Protein AF-A0A379JH16-F1 (afdb_monomer)

Radius of gyration: 20.15 Å; Cα contacts (8 Å, |Δi|>4): 333; chains: 1; bounding box: 47×60×48 Å

InterPro domains:
  IPR008930 Terpenoid cyclases/protein prenyltransferase alpha-alpha toroid [SSF48239] (58-221)

Secondary structure (DSSP, 8-state):
------HHHHHHHHHHHHHHT-SSHHHHHHIIIIIS---TTSHHHHHHHHHHHHSHHHHHHTTT--TTS--SS-TTTSTTTSHHHHHHHHHHHTPPTT-GGGHHHHHHHHHHHTSHHHHHHHEEEETTEEEE-HHHHHHHHHHHHHHT---THHHHHHHHHHHT--TTS-B---TT--SSS-BHHHHHHHHHHHHHHHHHH--HHHHHHHHHHHHHHHHTTTTB-TTT--BS-GGGGS--S--

Sequence (243 aa):
MVGMTGDGGLAADGIVARLLDSPEPSIRWRVLTRLLGTPADDPAVRSVRADIAASVRVRTLLSERRDDGTLPFHPYGATWYGAHWVLVALAELGYPGGDESLIPLREQALGWVLSEEYRTRHIGQVRGLPTLHASIDGNLLWALLSLGLADERAEELVTRLLATQWPDGGWNCDRHASGRVSSFVESLIPLRALALHAQRTGREDSRDAVVRAGEPFLSRQLFRRIGDGTVMAKSFVQLHFPC

Solvent-accessible surface area (backbone atoms only — not comparable to full-atom values): 13196 Å² total; per-residue (Å²): 134,88,83,90,80,73,68,69,58,61,56,49,51,54,50,51,52,53,42,61,65,38,91,51,35,42,53,24,43,43,42,42,44,71,72,67,60,47,55,82,85,36,70,68,49,47,51,33,23,52,48,30,58,69,28,70,67,48,47,60,66,55,60,65,46,44,98,80,41,32,50,92,47,53,28,62,86,34,76,72,64,2,32,38,40,33,44,36,49,40,37,73,45,50,36,62,56,62,56,68,78,48,46,40,26,49,51,52,26,49,58,43,71,72,26,70,68,38,47,70,74,44,47,52,60,27,93,91,38,57,20,34,51,38,41,58,50,15,40,47,46,34,18,28,61,58,28,54,66,59,55,78,67,46,55,53,46,52,52,52,51,64,74,38,47,43,97,64,25,21,22,33,57,59,70,80,52,88,73,78,74,54,38,71,70,38,22,51,37,31,32,56,20,30,45,55,46,20,73,74,71,65,44,61,70,36,45,51,47,31,57,37,30,43,45,58,40,58,73,17,73,74,42,28,36,75,90,77,62,45,72,68,50,78,68,70,82,47,95,70,79,86,124

Nearest PDB structures (foldseek):
  7xra-assembly1_A  TM=5.293E-01  e=3.781E-02  Streptomyces showdoensis
  7xr7-assembly1_A  TM=5.072E-01  e=4.402E-02  Streptomyces showdoensis
  7xq4-assembly1_A  TM=5.091E-01  e=5.969E-02  Streptomyces showdoensis
  6r2m-assembly2_B  TM=5.669E-01  e=2.736E-01  Listeria monocytogenes
  6sbf-assembly1_A  TM=3.989E-01  e=7.549E-01  Scytonema sp. PCC 10023

Structure (mmCIF, N/CA/C/O backbone):
data_AF-A0A379JH16-F1
#
_entry.id   AF-A0A379JH16-F1
#
loop_
_atom_site.group_PDB
_atom_site.id
_atom_site.type_symbol
_atom_site.label_atom_id
_atom_site.label_alt_id
_atom_site.label_comp_id
_atom_site.label_asym_id
_atom_site.label_entity_id
_atom_site.label_seq_id
_atom_site.pdbx_PDB_ins_code
_atom_site.Cartn_x
_atom_site.Cartn_y
_atom_site.Cartn_z
_atom_site.occupancy
_atom_site.B_iso_or_equiv
_atom_site.auth_seq_id
_atom_site.auth_comp_id
_atom_site.auth_asym_id
_atom_site.auth_atom_id
_atom_site.pdbx_PDB_model_num
ATOM 1 N N . MET A 1 1 ? -30.516 -42.724 -12.953 1.00 44.03 1 MET A N 1
ATOM 2 C CA . MET A 1 1 ? -29.862 -42.362 -14.228 1.00 44.03 1 MET A CA 1
ATOM 3 C C . MET A 1 1 ? -30.634 -41.184 -14.795 1.00 44.03 1 MET A C 1
ATOM 5 O O . MET A 1 1 ? -31.852 -41.221 -14.698 1.00 44.03 1 MET A O 1
ATOM 9 N N . VAL A 1 2 ? -29.920 -40.187 -15.335 1.00 36.94 2 VAL A N 1
ATOM 10 C CA . VAL A 1 2 ? -30.374 -38.821 -15.687 1.00 36.94 2 VAL A CA 1
ATOM 11 C C . VAL A 1 2 ? -30.571 -37.954 -14.432 1.00 36.94 2 VAL A C 1
ATOM 13 O O . VAL A 1 2 ? -31.406 -38.262 -13.599 1.00 36.94 2 VAL A O 1
ATOM 16 N N . GLY A 1 3 ? -29.810 -36.901 -14.150 1.00 33.94 3 GLY A N 1
ATOM 17 C CA . GLY A 1 3 ? -28.824 -36.161 -14.931 1.00 33.94 3 GLY A CA 1
ATOM 18 C C . GLY A 1 3 ? -28.859 -34.718 -14.425 1.00 33.94 3 GLY A C 1
ATOM 19 O O . GLY A 1 3 ? -29.640 -33.925 -14.928 1.00 33.94 3 GLY A O 1
ATOM 20 N N . MET A 1 4 ? -28.071 -34.398 -13.394 1.00 39.88 4 MET A N 1
ATOM 21 C CA . MET A 1 4 ? -27.822 -33.012 -12.983 1.00 39.88 4 MET A CA 1
ATOM 22 C C . MET A 1 4 ? -26.373 -32.655 -13.314 1.00 39.88 4 MET A C 1
ATOM 24 O O . MET A 1 4 ? -25.480 -32.751 -12.478 1.00 39.88 4 MET A O 1
ATOM 28 N N . THR A 1 5 ? -26.149 -32.281 -14.566 1.00 45.62 5 THR A N 1
ATOM 29 C CA . THR A 1 5 ? -24.981 -31.526 -15.037 1.00 45.62 5 THR A CA 1
ATOM 30 C C . THR A 1 5 ? -25.512 -30.114 -15.288 1.00 45.62 5 THR A C 1
ATOM 32 O O . THR A 1 5 ? -26.471 -29.958 -16.030 1.00 45.62 5 THR A O 1
ATOM 35 N N . GLY A 1 6 ? -25.090 -29.069 -14.584 1.00 51.69 6 GLY A N 1
ATOM 36 C CA . GLY A 1 6 ? -23.722 -28.563 -14.609 1.00 51.69 6 GLY A CA 1
ATOM 37 C C . GLY A 1 6 ? -23.626 -27.330 -15.518 1.00 51.69 6 GLY A C 1
ATOM 38 O O . GLY A 1 6 ? -22.703 -27.245 -16.311 1.00 51.69 6 GLY A O 1
ATOM 39 N N . ASP A 1 7 ? -24.587 -26.401 -15.439 1.00 47.28 7 ASP A N 1
ATOM 40 C CA . ASP A 1 7 ? -24.655 -25.218 -16.323 1.00 47.28 7 ASP A CA 1
ATOM 41 C C . ASP A 1 7 ? -23.879 -24.006 -15.757 1.00 47.28 7 ASP A C 1
ATOM 43 O O . ASP A 1 7 ? -23.472 -23.095 -16.473 1.00 47.28 7 ASP A O 1
ATOM 47 N N . GLY A 1 8 ? -23.593 -24.017 -14.447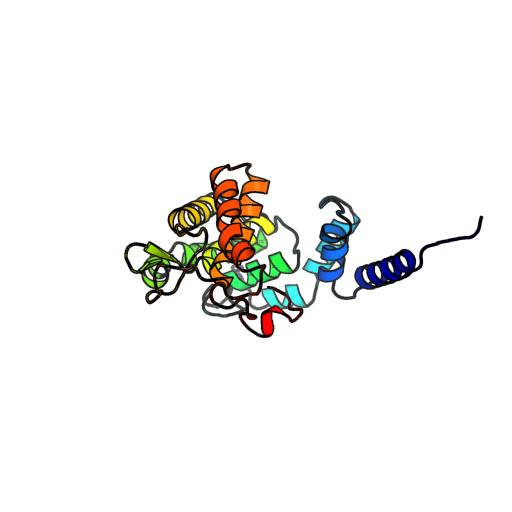 1.00 47.84 8 GLY A N 1
ATOM 48 C CA . GLY A 1 8 ? -22.819 -22.964 -13.776 1.00 47.84 8 GLY A CA 1
ATOM 49 C C . GLY A 1 8 ? -21.311 -23.000 -14.058 1.00 47.84 8 GLY A C 1
ATOM 50 O O . GLY A 1 8 ? -20.658 -21.965 -13.958 1.00 47.84 8 GLY A O 1
ATOM 51 N N . GLY A 1 9 ? -20.759 -24.162 -14.433 1.00 50.72 9 GLY A N 1
ATOM 52 C CA . GLY A 1 9 ? -19.333 -24.319 -14.756 1.00 50.72 9 GLY A CA 1
ATOM 53 C C . GLY A 1 9 ? -18.967 -23.704 -16.107 1.00 50.72 9 GLY A C 1
ATOM 54 O O . GLY A 1 9 ? -18.040 -22.911 -16.193 1.00 50.72 9 GLY A O 1
ATOM 55 N N . LEU A 1 10 ? -19.778 -23.958 -17.138 1.00 50.56 10 LEU A N 1
ATOM 56 C CA . LEU A 1 10 ? -19.546 -23.455 -18.498 1.00 50.56 10 LEU A CA 1
ATOM 57 C C . LEU A 1 10 ? -19.649 -21.921 -18.592 1.00 50.56 10 LEU A C 1
ATOM 59 O O . LEU A 1 10 ? -18.878 -21.281 -19.307 1.00 50.56 10 LEU A O 1
ATOM 63 N N . ALA A 1 11 ? -20.576 -21.308 -17.845 1.00 59.69 11 ALA A N 1
ATOM 64 C CA . ALA A 1 11 ? -20.709 -19.852 -17.783 1.00 5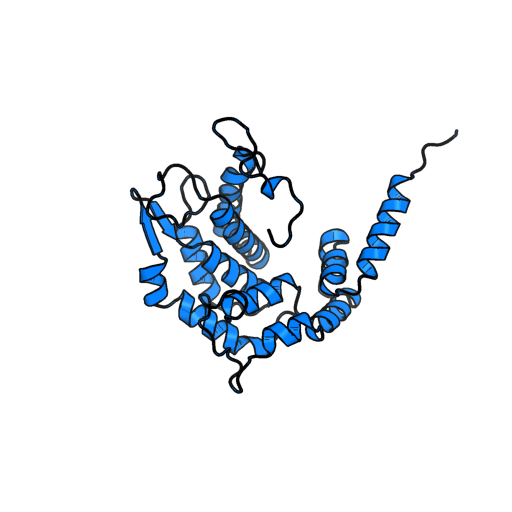9.69 11 ALA A CA 1
ATOM 65 C C . ALA A 1 11 ? -19.556 -19.184 -17.008 1.00 59.69 11 ALA A C 1
ATOM 67 O O . ALA A 1 11 ? -19.096 -18.106 -17.400 1.00 59.69 11 ALA A O 1
ATOM 68 N N . ALA A 1 12 ? -19.072 -19.823 -15.935 1.00 62.50 12 ALA A N 1
ATOM 69 C CA . ALA A 1 12 ? -17.897 -19.374 -15.192 1.00 62.50 12 ALA A CA 1
ATOM 70 C C . ALA A 1 12 ? -16.631 -19.462 -16.059 1.00 62.50 12 ALA A C 1
ATOM 72 O O . ALA A 1 12 ? -15.897 -18.477 -16.147 1.00 62.50 12 ALA A O 1
ATOM 73 N N . ASP A 1 13 ? -16.446 -20.561 -16.793 1.00 70.69 13 ASP A N 1
ATOM 74 C CA . ASP A 1 13 ? -15.332 -20.740 -17.730 1.00 70.69 13 ASP A CA 1
ATOM 75 C C . ASP A 1 13 ? -15.357 -19.681 -18.846 1.00 70.69 13 ASP A C 1
ATOM 77 O O . ASP A 1 13 ? -14.329 -19.086 -19.175 1.00 70.69 13 ASP A O 1
ATOM 81 N N . GLY A 1 14 ? -16.545 -19.340 -19.362 1.00 89.88 14 GLY A N 1
ATOM 82 C CA . GLY A 1 14 ? -16.716 -18.272 -20.352 1.00 89.88 14 GLY A CA 1
ATOM 83 C C . GLY A 1 14 ? -16.444 -16.857 -19.817 1.00 89.88 14 GLY A C 1
ATOM 84 O O . GLY A 1 14 ? -15.986 -15.986 -20.559 1.00 89.88 14 GLY A O 1
ATOM 85 N N . ILE A 1 15 ? -16.709 -16.578 -18.535 1.00 93.38 15 ILE A N 1
ATOM 86 C CA . ILE A 1 15 ? -16.321 -15.302 -17.905 1.00 93.38 15 ILE A CA 1
ATOM 87 C C . ILE A 1 15 ? -14.806 -15.253 -17.706 1.00 93.38 15 ILE A C 1
ATOM 89 O O . ILE A 1 15 ? -14.188 -14.251 -18.063 1.00 93.38 15 ILE A O 1
ATOM 93 N N . VAL A 1 16 ? -14.207 -16.322 -17.179 1.00 94.50 16 VAL A N 1
ATOM 94 C CA . VAL A 1 16 ? -12.758 -16.398 -16.947 1.00 94.50 16 VAL A CA 1
ATOM 95 C C . VAL A 1 16 ? -11.993 -16.231 -18.256 1.00 94.50 16 VAL A C 1
ATOM 97 O O . VAL A 1 16 ? -11.086 -15.403 -18.312 1.00 94.50 16 VAL A O 1
ATOM 100 N N . ALA A 1 17 ? -12.403 -16.921 -19.324 1.00 94.56 17 ALA A N 1
ATOM 101 C CA . ALA A 1 17 ? -11.797 -16.778 -20.646 1.00 94.56 17 ALA A CA 1
ATOM 102 C C . ALA A 1 17 ? -11.859 -15.329 -21.159 1.00 94.56 17 ALA A C 1
ATOM 104 O O . ALA A 1 17 ? -10.846 -14.788 -21.592 1.00 94.56 17 ALA A O 1
ATOM 105 N N . ARG A 1 18 ? -13.012 -14.654 -21.028 1.00 96.31 18 ARG A N 1
ATOM 106 C CA . ARG A 1 18 ? -13.151 -13.234 -21.408 1.00 96.31 18 ARG A CA 1
ATOM 107 C C . ARG A 1 18 ? -12.256 -12.304 -20.590 1.00 96.31 18 ARG A C 1
ATOM 109 O O . ARG A 1 18 ? -11.747 -11.327 -21.127 1.00 96.31 18 ARG A O 1
ATOM 116 N N . LEU A 1 19 ? -12.073 -12.574 -19.298 1.00 96.25 19 LEU A N 1
ATOM 117 C CA . LEU A 1 19 ? -11.192 -11.768 -18.450 1.00 96.25 19 LEU A CA 1
ATOM 118 C C . LEU A 1 19 ? -9.707 -12.028 -18.752 1.00 96.25 19 LEU A C 1
ATOM 120 O O . LEU A 1 19 ? -8.906 -11.097 -18.679 1.00 96.25 19 LEU A O 1
ATOM 124 N N . LEU A 1 20 ? -9.339 -13.260 -19.120 1.00 96.75 20 LEU A N 1
ATOM 125 C CA . LEU A 1 20 ? -7.997 -13.609 -19.600 1.00 96.75 20 LEU A CA 1
ATOM 126 C C . LEU A 1 20 ? -7.683 -13.008 -20.978 1.00 96.75 20 LEU A C 1
ATOM 128 O O . LEU A 1 20 ? -6.518 -12.738 -21.251 1.00 96.75 20 LEU A O 1
ATOM 132 N N . ASP A 1 21 ? -8.698 -12.748 -21.801 1.00 96.19 21 ASP A N 1
ATOM 133 C CA . ASP A 1 21 ? -8.587 -12.058 -23.097 1.00 96.19 21 ASP A CA 1
ATOM 134 C C . ASP A 1 21 ? -8.763 -10.527 -22.986 1.00 96.19 21 ASP A C 1
ATOM 136 O O . ASP A 1 21 ? -8.825 -9.802 -23.976 1.00 96.19 21 ASP A O 1
ATOM 140 N N . SER A 1 22 ? -8.852 -9.992 -21.762 1.00 96.94 22 SER A N 1
ATOM 141 C CA . SER A 1 22 ? -9.043 -8.557 -21.543 1.00 96.94 22 SER A CA 1
ATOM 142 C C . SER A 1 22 ? -7.908 -7.726 -22.169 1.00 96.94 22 SER A C 1
ATOM 144 O O . SER A 1 22 ? -6.732 -8.001 -21.904 1.00 96.94 22 SER A O 1
ATOM 146 N N . PRO A 1 23 ? -8.221 -6.620 -22.878 1.00 96.25 23 PRO A N 1
ATOM 147 C CA . PRO A 1 23 ? -7.198 -5.715 -23.403 1.00 96.25 23 PRO A CA 1
ATOM 148 C C . PRO A 1 23 ? -6.417 -5.002 -22.288 1.00 96.25 23 PRO A C 1
ATOM 150 O O . PRO A 1 23 ? -5.305 -4.532 -22.513 1.00 96.25 23 PRO A O 1
ATOM 153 N N . GLU A 1 24 ? -6.974 -4.926 -21.075 1.00 96.50 24 GLU A N 1
ATOM 154 C CA . GLU A 1 24 ? -6.288 -4.408 -19.890 1.00 96.50 24 GLU A CA 1
ATOM 155 C C . GLU A 1 24 ? -5.413 -5.511 -19.258 1.00 96.50 24 GLU A C 1
ATOM 157 O O . GLU A 1 24 ? -5.964 -6.452 -18.666 1.00 96.50 24 GLU A O 1
ATOM 162 N N . PRO A 1 25 ? -4.069 -5.429 -19.348 1.00 97.88 25 PRO A N 1
ATOM 163 C CA . PRO A 1 25 ? -3.175 -6.451 -18.807 1.00 97.88 25 PRO A CA 1
ATOM 164 C C . PRO A 1 25 ? -3.278 -6.602 -17.282 1.00 97.88 25 PRO A C 1
ATOM 166 O O . PRO A 1 25 ? -3.136 -7.715 -16.775 1.00 97.88 25 PRO A O 1
ATOM 169 N N . SER A 1 26 ? -3.620 -5.548 -16.533 1.00 97.19 26 SER A N 1
ATOM 170 C CA . SER A 1 26 ? -3.819 -5.656 -15.080 1.00 97.19 26 SER A CA 1
ATOM 171 C C . SER A 1 26 ? -5.009 -6.543 -14.698 1.00 97.19 26 SER A C 1
ATOM 173 O O . SER A 1 26 ? -4.971 -7.205 -13.658 1.00 97.19 26 SER A O 1
ATOM 175 N N . ILE A 1 27 ? -6.049 -6.617 -15.541 1.00 96.81 27 ILE A N 1
ATOM 176 C CA . ILE A 1 27 ? -7.166 -7.556 -15.348 1.00 96.81 27 ILE A CA 1
ATOM 177 C C . ILE A 1 27 ? -6.669 -8.986 -15.558 1.00 96.81 27 ILE A C 1
ATOM 179 O O . ILE A 1 27 ? -6.855 -9.823 -14.674 1.00 96.81 27 ILE A O 1
ATOM 183 N N . ARG A 1 28 ? -5.967 -9.249 -16.668 1.00 97.81 28 ARG A N 1
ATOM 184 C CA . ARG A 1 28 ? -5.393 -10.571 -16.974 1.00 97.81 28 ARG A CA 1
ATOM 185 C C . ARG A 1 28 ? -4.480 -11.058 -15.844 1.00 97.81 28 ARG A C 1
ATOM 187 O O . ARG A 1 28 ? -4.608 -12.190 -15.383 1.00 97.81 28 ARG A O 1
ATOM 194 N N . TRP A 1 29 ? -3.623 -10.179 -15.323 1.00 97.81 29 TRP A N 1
ATOM 195 C CA . TRP A 1 29 ? -2.720 -10.486 -14.210 1.00 97.81 29 TRP A CA 1
ATOM 196 C C . TRP A 1 29 ? -3.472 -10.865 -12.928 1.00 97.81 29 TRP A C 1
ATOM 198 O O . TRP A 1 29 ? -3.120 -11.850 -12.272 1.00 97.81 29 TRP A O 1
ATOM 208 N N . ARG A 1 30 ? -4.528 -10.123 -12.569 1.00 96.19 30 ARG A N 1
ATOM 209 C CA . ARG A 1 30 ? -5.361 -10.441 -11.396 1.00 96.19 30 ARG A CA 1
ATOM 210 C C . ARG A 1 30 ? -6.105 -11.755 -11.569 1.00 96.19 30 ARG A C 1
ATOM 212 O O . ARG A 1 3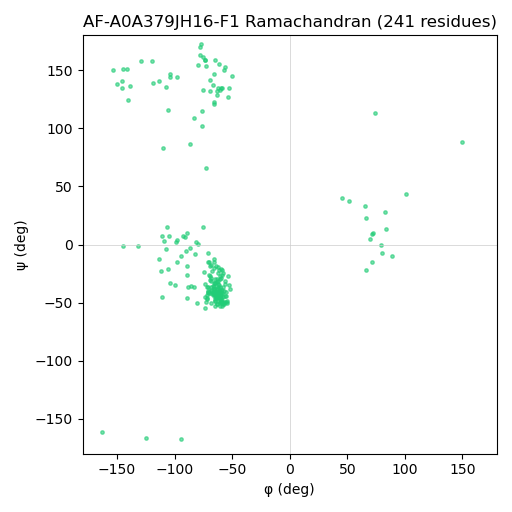0 ? -6.206 -12.508 -10.608 1.00 96.19 30 ARG A O 1
ATOM 219 N N . VAL A 1 31 ? -6.588 -12.057 -12.769 1.00 97.00 31 VAL A N 1
ATOM 220 C CA . VAL A 1 31 ? -7.250 -13.338 -13.046 1.00 97.00 31 VAL A CA 1
ATOM 221 C C . VAL A 1 31 ? -6.265 -14.486 -12.845 1.00 97.00 31 VAL A C 1
ATOM 223 O O . VAL A 1 31 ? -6.537 -15.383 -12.052 1.00 97.00 31 VAL A O 1
ATOM 226 N N . LEU A 1 32 ? -5.084 -14.417 -13.464 1.00 97.69 32 LEU A N 1
ATOM 227 C CA . LEU A 1 32 ? -4.054 -15.447 -13.314 1.00 97.69 32 LEU A CA 1
ATOM 228 C C . LEU A 1 32 ? -3.655 -15.652 -11.848 1.00 97.69 32 LEU A C 1
ATOM 230 O O . LEU A 1 32 ? -3.648 -16.780 -11.363 1.00 97.69 32 LEU A O 1
ATOM 234 N N . THR A 1 33 ? -3.353 -14.574 -11.125 1.00 95.69 33 THR A N 1
ATOM 235 C CA . THR A 1 33 ? -2.745 -14.673 -9.786 1.00 95.69 33 THR A CA 1
ATOM 236 C C . THR A 1 33 ? -3.748 -14.780 -8.642 1.00 95.69 33 THR A C 1
ATOM 238 O O . THR A 1 33 ? -3.481 -15.467 -7.661 1.00 95.69 33 THR A O 1
ATOM 241 N N . ARG A 1 34 ? -4.894 -14.093 -8.721 1.00 93.56 34 ARG A N 1
ATOM 242 C CA . ARG A 1 34 ? -5.875 -14.012 -7.624 1.00 93.56 34 ARG A CA 1
ATOM 243 C C . ARG A 1 34 ? -7.050 -14.956 -7.805 1.00 93.56 34 ARG A C 1
ATOM 245 O O . ARG A 1 34 ? -7.545 -15.456 -6.803 1.00 93.56 34 ARG A O 1
ATOM 252 N N . LEU A 1 35 ? -7.495 -15.181 -9.042 1.00 94.56 35 LEU A N 1
ATOM 253 C CA . LEU A 1 35 ? -8.605 -16.095 -9.311 1.00 94.56 35 LEU A CA 1
ATOM 254 C C . LEU A 1 35 ? -8.114 -17.527 -9.540 1.00 94.56 35 LEU A C 1
ATOM 256 O O . LEU A 1 35 ? -8.666 -18.453 -8.959 1.00 94.56 35 LEU A O 1
ATOM 260 N N . LEU A 1 36 ? -7.070 -17.701 -10.354 1.00 95.69 36 LEU A N 1
ATOM 261 C CA . LEU A 1 36 ? -6.546 -19.024 -10.717 1.00 95.69 36 LEU A CA 1
ATOM 262 C C . LEU A 1 36 ? -5.377 -19.488 -9.836 1.00 95.69 36 LEU A C 1
ATOM 264 O O . LEU A 1 36 ? -4.974 -20.642 -9.923 1.00 95.69 36 LEU A O 1
ATOM 268 N N . GLY A 1 37 ? -4.826 -18.611 -8.989 1.00 95.94 37 GLY A N 1
ATOM 269 C CA . GLY A 1 37 ? -3.725 -18.959 -8.083 1.00 95.94 37 GLY A CA 1
ATOM 270 C C . GLY A 1 37 ? -2.408 -19.293 -8.792 1.00 95.94 37 GLY A C 1
ATOM 271 O O . GLY A 1 37 ? -1.565 -19.983 -8.224 1.00 95.94 37 GLY A O 1
ATOM 272 N N . THR A 1 38 ? -2.227 -18.818 -10.026 1.00 97.31 38 THR A N 1
ATOM 273 C CA . THR A 1 38 ? -1.022 -19.070 -10.824 1.00 97.31 38 THR A CA 1
ATOM 274 C C . THR A 1 38 ? 0.201 -18.447 -10.132 1.00 97.31 38 THR A C 1
ATOM 276 O O . THR A 1 38 ? 0.148 -17.256 -9.791 1.00 97.31 38 THR A O 1
ATOM 279 N N . PRO A 1 39 ? 1.297 -19.203 -9.919 1.00 95.88 39 PRO A N 1
ATOM 280 C CA . PRO A 1 39 ? 2.508 -18.703 -9.272 1.00 95.88 39 PRO A CA 1
ATOM 281 C C . PRO A 1 39 ? 3.118 -17.478 -9.965 1.00 95.88 39 PRO A C 1
ATOM 283 O O . PRO A 1 39 ? 3.017 -17.296 -11.176 1.00 95.88 39 PRO A O 1
ATOM 286 N N . ALA A 1 40 ? 3.783 -16.616 -9.191 1.00 91.12 40 ALA A N 1
ATOM 287 C CA . ALA A 1 40 ? 4.348 -15.364 -9.703 1.00 91.12 40 ALA A CA 1
ATOM 288 C C . ALA A 1 40 ? 5.515 -15.563 -10.693 1.00 91.12 40 ALA A C 1
ATOM 290 O O . ALA A 1 40 ? 5.806 -14.664 -11.484 1.00 91.12 40 ALA A O 1
ATOM 291 N N . ASP A 1 41 ? 6.183 -16.713 -10.622 1.00 93.62 41 ASP A N 1
ATOM 292 C CA . ASP A 1 41 ? 7.261 -17.169 -11.498 1.00 93.62 41 ASP A CA 1
ATOM 293 C C . ASP A 1 41 ? 6.755 -18.017 -12.676 1.00 93.62 41 ASP A C 1
ATOM 295 O O . ASP A 1 41 ? 7.555 -18.533 -13.458 1.00 93.62 41 ASP A O 1
ATOM 299 N N . ASP A 1 42 ? 5.444 -18.133 -12.868 1.00 97.81 42 ASP A N 1
ATOM 300 C CA . ASP A 1 42 ? 4.900 -18.746 -14.071 1.00 97.81 42 ASP A CA 1
ATOM 301 C C . ASP A 1 42 ? 5.203 -17.870 -15.312 1.00 97.81 42 ASP A C 1
ATOM 303 O O . ASP A 1 42 ? 5.065 -16.637 -15.254 1.00 97.81 42 ASP A O 1
ATOM 307 N N . PRO A 1 43 ? 5.618 -18.458 -16.455 1.00 97.75 43 PRO A N 1
ATOM 308 C CA . PRO A 1 43 ? 5.852 -17.717 -17.693 1.00 97.75 43 PRO A CA 1
ATOM 309 C C . PRO A 1 43 ? 4.681 -16.825 -18.133 1.00 97.75 43 PRO A C 1
ATOM 311 O O . PRO A 1 43 ? 4.927 -15.708 -18.593 1.00 97.75 43 PRO A O 1
ATOM 314 N N . ALA A 1 44 ? 3.430 -17.263 -17.961 1.00 97.00 44 ALA A N 1
ATOM 315 C CA . ALA A 1 44 ? 2.248 -16.486 -18.330 1.00 97.00 44 ALA A CA 1
ATOM 316 C C . ALA A 1 44 ? 2.099 -15.239 -17.448 1.00 97.00 44 ALA A C 1
ATOM 318 O O . ALA A 1 44 ? 1.837 -14.144 -17.950 1.00 97.00 44 ALA A O 1
ATOM 319 N N . VAL A 1 45 ? 2.344 -15.371 -16.139 1.00 97.69 45 VAL A N 1
ATOM 320 C CA . VAL A 1 45 ? 2.307 -14.236 -15.203 1.00 97.69 45 VAL A CA 1
ATOM 321 C C . VAL A 1 45 ? 3.424 -13.239 -15.512 1.00 97.69 45 VAL A C 1
ATOM 323 O O . VAL A 1 45 ? 3.173 -12.031 -15.527 1.00 97.69 45 VAL A O 1
ATOM 326 N N . ARG A 1 46 ? 4.640 -13.714 -15.818 1.00 96.75 46 ARG A N 1
ATOM 327 C CA . ARG A 1 46 ? 5.745 -12.841 -16.252 1.00 96.75 46 ARG A CA 1
ATOM 328 C C . ARG A 1 46 ? 5.430 -12.106 -17.553 1.00 96.75 46 ARG A C 1
ATOM 330 O O . ARG A 1 46 ? 5.685 -10.907 -17.635 1.00 96.75 46 ARG A O 1
ATOM 337 N N . SER A 1 47 ? 4.849 -12.797 -18.534 1.00 97.69 47 SER A N 1
ATOM 338 C CA . SER A 1 47 ? 4.467 -12.198 -19.816 1.00 97.69 47 SER A CA 1
ATOM 339 C C . SER A 1 47 ? 3.455 -11.070 -19.625 1.00 97.69 47 SER A C 1
ATOM 341 O O . SER A 1 47 ? 3.676 -9.962 -20.101 1.00 97.69 47 SER A O 1
ATOM 343 N N . VAL A 1 48 ? 2.377 -11.303 -18.867 1.00 98.00 48 VAL A N 1
ATOM 344 C CA . VAL A 1 48 ? 1.368 -10.259 -18.624 1.00 98.00 48 VAL A CA 1
ATOM 345 C C . VAL A 1 48 ? 1.950 -9.087 -17.827 1.00 98.00 48 VAL A C 1
ATOM 347 O O . VAL A 1 48 ? 1.577 -7.941 -18.053 1.00 98.00 48 VAL A O 1
ATOM 350 N N . ARG A 1 49 ? 2.904 -9.327 -16.923 1.00 97.31 49 ARG A N 1
ATOM 351 C CA . ARG A 1 49 ? 3.612 -8.247 -16.219 1.00 97.31 49 ARG A CA 1
ATOM 352 C C . ARG A 1 49 ? 4.475 -7.384 -17.140 1.00 97.31 49 ARG A C 1
ATOM 354 O O . ARG A 1 49 ? 4.528 -6.172 -16.934 1.00 97.31 49 ARG A O 1
ATOM 361 N N . ALA A 1 50 ? 5.100 -7.971 -18.157 1.00 97.50 50 ALA A N 1
ATOM 362 C CA . ALA A 1 50 ? 5.786 -7.202 -19.193 1.00 97.50 50 ALA A CA 1
ATOM 363 C C . ALA A 1 50 ? 4.794 -6.328 -19.987 1.00 97.50 50 ALA A C 1
ATOM 365 O O . ALA A 1 50 ? 5.063 -5.146 -20.203 1.00 97.50 50 ALA A O 1
ATOM 366 N N . ASP A 1 51 ? 3.608 -6.858 -20.315 1.00 98.25 51 ASP A N 1
ATOM 367 C CA . ASP A 1 51 ? 2.535 -6.072 -20.943 1.00 98.25 51 ASP A CA 1
ATOM 368 C C . ASP A 1 51 ? 2.074 -4.907 -20.047 1.00 98.25 51 ASP A C 1
ATOM 370 O O . ASP A 1 51 ? 1.843 -3.802 -20.542 1.00 98.25 51 ASP A O 1
ATOM 374 N N . ILE A 1 52 ? 1.953 -5.123 -18.726 1.00 98.50 52 ILE A N 1
ATOM 375 C CA . ILE A 1 52 ? 1.624 -4.059 -17.757 1.00 98.50 52 ILE A CA 1
ATOM 376 C C . ILE A 1 52 ? 2.668 -2.947 -17.837 1.00 98.50 52 ILE A C 1
ATOM 378 O O . ILE A 1 52 ? 2.295 -1.781 -17.977 1.00 98.50 52 ILE A O 1
ATOM 382 N N . ALA A 1 53 ? 3.957 -3.290 -17.792 1.00 98.00 53 ALA A N 1
ATOM 383 C CA . ALA A 1 53 ? 5.039 -2.309 -17.841 1.00 98.00 53 ALA A CA 1
ATOM 384 C C . ALA A 1 53 ? 5.026 -1.475 -19.137 1.00 98.00 53 ALA A C 1
ATOM 386 O O . ALA A 1 53 ? 5.266 -0.270 -19.101 1.00 98.00 53 ALA A O 1
ATOM 387 N N . ALA A 1 54 ? 4.672 -2.089 -20.270 1.00 97.62 54 ALA A N 1
ATOM 388 C CA . ALA A 1 54 ? 4.550 -1.414 -21.564 1.00 97.62 54 ALA A CA 1
ATOM 389 C C . ALA A 1 54 ? 3.205 -0.680 -21.774 1.00 97.62 54 ALA A C 1
ATOM 391 O O . ALA A 1 54 ? 3.025 0.044 -22.765 1.00 97.62 54 ALA A O 1
ATOM 392 N N . SER A 1 55 ? 2.239 -0.854 -20.867 1.00 98.12 55 SER A N 1
ATOM 393 C CA . SER A 1 55 ? 0.886 -0.319 -21.019 1.00 98.12 55 SER A CA 1
ATOM 394 C C . SER A 1 55 ? 0.863 1.211 -21.098 1.00 98.12 55 SER A C 1
ATOM 396 O O . SER A 1 55 ? 1.745 1.915 -20.599 1.00 98.12 55 SER A O 1
ATOM 398 N N . VAL A 1 56 ? -0.181 1.760 -21.727 1.00 97.56 56 VAL A N 1
ATOM 399 C CA . VAL A 1 56 ? -0.391 3.218 -21.768 1.00 97.56 56 VAL A CA 1
ATOM 400 C C . VAL A 1 56 ? -0.513 3.785 -20.351 1.00 97.56 56 VAL A C 1
ATOM 402 O O . VAL A 1 56 ? 0.103 4.802 -20.068 1.00 97.56 56 VAL A O 1
ATOM 405 N N . ARG A 1 57 ? -1.224 3.105 -19.437 1.00 96.19 57 ARG A N 1
ATOM 406 C CA . ARG A 1 57 ? -1.408 3.575 -18.052 1.00 96.19 57 ARG A CA 1
ATOM 407 C C . ARG A 1 57 ? -0.089 3.744 -17.310 1.00 96.19 57 ARG A C 1
ATOM 409 O O . ARG A 1 57 ? 0.123 4.788 -16.706 1.00 96.19 57 ARG A O 1
ATOM 416 N N . VAL A 1 58 ? 0.791 2.744 -17.368 1.00 97.62 58 VAL A N 1
ATOM 417 C CA . VAL A 1 58 ? 2.102 2.816 -16.707 1.00 97.62 58 VAL A CA 1
ATOM 418 C C . VAL A 1 58 ? 2.956 3.921 -17.318 1.00 97.62 58 VAL A C 1
ATOM 420 O O . VAL A 1 58 ? 3.530 4.723 -16.584 1.00 97.62 58 VAL A O 1
ATOM 423 N N . ARG A 1 59 ? 2.980 4.031 -18.652 1.00 97.25 59 ARG A N 1
ATOM 424 C CA . ARG A 1 59 ? 3.692 5.122 -19.331 1.00 97.25 59 ARG A CA 1
ATOM 425 C C . ARG A 1 59 ? 3.161 6.500 -18.936 1.00 97.25 59 ARG A C 1
ATOM 427 O O . ARG A 1 59 ? 3.959 7.405 -18.742 1.00 97.25 59 ARG A O 1
ATOM 434 N N . THR A 1 60 ? 1.848 6.652 -18.771 1.00 97.12 60 THR A N 1
ATOM 435 C CA . THR A 1 60 ? 1.229 7.898 -18.298 1.00 97.12 60 THR A CA 1
ATOM 436 C C . THR A 1 60 ? 1.577 8.201 -16.841 1.00 97.12 60 THR A C 1
ATOM 438 O O . THR A 1 60 ? 1.900 9.337 -16.528 1.00 97.12 60 THR A O 1
ATOM 441 N N . LEU A 1 61 ? 1.564 7.208 -15.946 1.00 97.31 61 LEU A N 1
ATOM 442 C CA . LEU A 1 61 ? 1.949 7.407 -14.540 1.00 97.31 61 LEU A CA 1
ATOM 443 C C . LEU A 1 61 ? 3.400 7.887 -14.385 1.00 97.31 61 LEU A C 1
ATOM 445 O O . LEU A 1 61 ? 3.726 8.580 -13.426 1.00 97.31 61 LEU A O 1
ATOM 449 N N . LEU A 1 62 ? 4.265 7.507 -15.325 1.00 97.69 62 LEU A N 1
ATOM 450 C CA . LEU A 1 62 ? 5.694 7.801 -15.311 1.00 97.69 62 LEU A CA 1
ATOM 451 C C . LEU A 1 62 ? 6.102 8.903 -16.308 1.00 97.69 62 LEU A C 1
ATOM 453 O O . LEU A 1 62 ? 7.302 9.125 -16.478 1.00 97.69 62 LEU A O 1
ATOM 457 N N . SER A 1 63 ? 5.149 9.575 -16.971 1.00 97.12 63 SER A N 1
ATOM 458 C CA . SER A 1 63 ? 5.439 10.510 -18.075 1.00 97.12 63 SER A CA 1
ATOM 459 C C . SER A 1 63 ? 6.133 11.789 -17.625 1.00 97.12 63 SER A C 1
ATOM 461 O O . SER A 1 63 ? 6.921 12.349 -18.375 1.00 97.12 63 SER A O 1
ATOM 463 N N . GLU A 1 64 ? 5.860 12.224 -16.397 1.00 97.44 64 GLU A N 1
ATOM 464 C CA . GLU A 1 64 ? 6.410 13.456 -15.825 1.00 97.44 64 GLU A CA 1
ATOM 465 C C . GLU A 1 64 ? 7.744 13.225 -15.101 1.00 97.44 64 GLU A C 1
ATOM 467 O O . GLU A 1 64 ? 8.208 14.106 -14.377 1.00 97.44 64 GLU A O 1
ATOM 472 N N . ARG A 1 65 ? 8.356 12.036 -15.232 1.00 97.44 65 ARG A N 1
ATOM 473 C CA . ARG A 1 65 ? 9.665 11.777 -14.621 1.00 97.44 65 ARG A CA 1
ATOM 474 C C . ARG A 1 65 ? 10.708 12.737 -15.183 1.00 97.44 65 ARG A C 1
ATOM 476 O O . ARG A 1 65 ? 10.827 12.910 -16.393 1.00 97.44 65 ARG A O 1
ATOM 483 N N . ARG A 1 66 ? 11.481 13.329 -14.280 1.00 97.75 66 ARG A N 1
ATOM 484 C CA . ARG A 1 66 ? 12.667 14.123 -14.600 1.00 97.75 66 ARG A CA 1
ATOM 485 C C . ARG A 1 66 ? 13.846 13.212 -14.943 1.00 97.75 66 ARG A C 1
ATOM 487 O O . ARG A 1 66 ? 13.795 12.004 -14.719 1.00 97.75 66 ARG A O 1
ATOM 494 N N . ASP A 1 67 ? 14.935 13.819 -15.403 1.00 97.31 67 ASP A N 1
ATOM 495 C CA . ASP A 1 67 ? 16.185 13.121 -15.729 1.00 97.31 67 ASP A CA 1
ATOM 496 C C . ASP A 1 67 ? 16.796 12.380 -14.524 1.00 97.31 67 ASP A C 1
ATOM 498 O O . ASP A 1 67 ? 17.444 11.352 -14.694 1.00 97.31 67 ASP A O 1
ATOM 502 N N . ASP A 1 68 ? 16.552 12.861 -13.298 1.00 97.19 68 ASP A N 1
ATOM 503 C CA . ASP A 1 68 ? 16.964 12.203 -12.047 1.00 97.19 68 ASP A CA 1
ATOM 504 C C . ASP A 1 68 ? 16.011 11.074 -11.599 1.00 97.19 68 ASP A C 1
ATOM 506 O O . ASP A 1 68 ? 16.187 10.474 -10.539 1.00 97.19 68 ASP A O 1
ATOM 510 N N . GLY A 1 69 ? 14.982 10.793 -12.400 1.00 97.38 69 GLY A N 1
ATOM 511 C CA . GLY A 1 69 ? 13.958 9.792 -12.147 1.00 97.38 69 GLY A CA 1
ATOM 512 C C . GLY A 1 69 ? 12.851 10.232 -11.192 1.00 97.38 69 GLY A C 1
ATOM 513 O O . GLY A 1 69 ? 11.881 9.494 -11.073 1.00 97.38 69 GLY A O 1
ATOM 514 N N . THR A 1 70 ? 12.935 11.398 -10.539 1.00 98.31 70 THR A N 1
ATOM 515 C CA . THR A 1 70 ? 11.896 11.908 -9.622 1.00 98.31 70 THR A CA 1
ATOM 516 C C . THR A 1 70 ? 10.698 12.501 -10.365 1.00 98.31 70 THR A C 1
ATOM 518 O O . THR A 1 70 ? 10.736 12.724 -11.576 1.00 98.31 70 THR A O 1
ATOM 521 N N . LEU A 1 71 ? 9.617 12.794 -9.636 1.00 98.19 71 LEU A N 1
ATOM 522 C CA . LEU A 1 71 ? 8.449 13.504 -10.164 1.00 98.19 71 LEU A CA 1
ATOM 523 C C . LEU A 1 71 ? 8.437 14.964 -9.685 1.00 98.19 71 LEU A C 1
ATOM 525 O O . LEU A 1 71 ? 8.772 15.232 -8.528 1.00 98.19 71 LEU A O 1
ATOM 529 N N . PRO A 1 72 ? 7.985 15.929 -10.508 1.00 97.75 72 PRO A N 1
ATOM 530 C CA . PRO A 1 72 ? 8.031 17.351 -10.183 1.00 97.75 72 PRO A CA 1
ATOM 531 C C . PRO A 1 72 ? 6.983 17.822 -9.171 1.00 97.75 72 PRO A C 1
ATOM 533 O O . PRO A 1 72 ? 6.761 19.023 -9.023 1.00 97.75 72 PRO A O 1
ATOM 536 N N . PHE A 1 73 ? 6.350 16.895 -8.462 1.00 97.75 73 PHE A N 1
ATOM 537 C CA . PHE A 1 73 ? 5.197 17.149 -7.617 1.00 97.75 73 PHE A CA 1
ATOM 538 C C . PHE A 1 73 ? 5.469 16.787 -6.158 1.00 97.75 73 PHE A C 1
ATOM 540 O O . PHE A 1 73 ? 6.325 15.958 -5.847 1.00 97.75 73 PHE A O 1
ATOM 547 N N . HIS A 1 74 ? 4.690 17.372 -5.246 1.00 97.81 74 HIS A N 1
ATOM 548 C CA . HIS A 1 74 ? 4.705 16.948 -3.850 1.00 97.81 74 HIS A CA 1
ATOM 549 C C . HIS A 1 74 ? 4.308 15.455 -3.756 1.00 97.81 74 HIS A C 1
ATOM 551 O O . HIS A 1 74 ? 3.293 15.082 -4.352 1.00 97.81 74 HIS A O 1
ATOM 557 N N . PRO A 1 75 ? 5.008 14.607 -2.969 1.00 97.31 75 PRO A N 1
ATOM 558 C CA . PRO A 1 75 ? 4.857 13.147 -3.038 1.00 97.31 75 PRO A CA 1
ATOM 559 C C . PRO A 1 75 ? 3.429 12.647 -2.812 1.00 97.31 75 PRO A C 1
ATOM 561 O O . PRO A 1 75 ? 2.989 11.747 -3.516 1.00 97.31 75 PRO A O 1
ATOM 564 N N . TYR A 1 76 ? 2.705 13.253 -1.866 1.00 96.81 76 TYR A N 1
ATOM 565 C CA . TYR A 1 76 ? 1.315 12.906 -1.539 1.00 96.81 76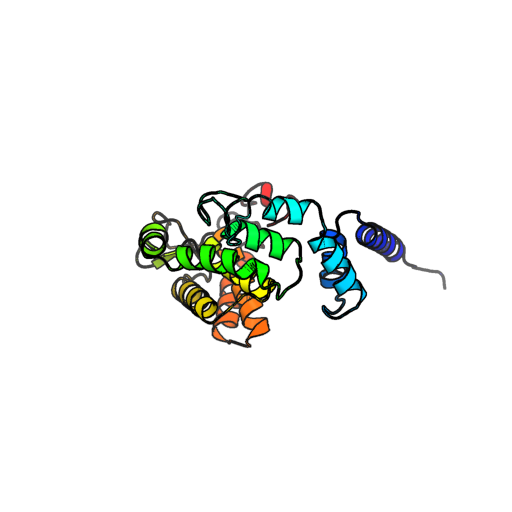 TYR A CA 1
ATOM 566 C C . TYR A 1 76 ? 0.276 13.973 -1.927 1.00 96.81 76 TYR A C 1
ATOM 568 O O . TYR A 1 76 ? -0.765 13.653 -2.491 1.00 96.81 76 TYR A O 1
ATOM 576 N N . GLY A 1 77 ? 0.539 15.253 -1.644 1.00 9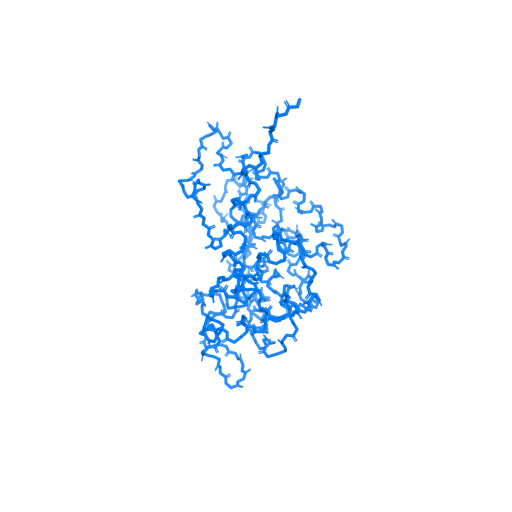5.25 77 GLY A N 1
ATOM 577 C CA . GLY A 1 77 ? -0.381 16.362 -1.926 1.00 95.25 77 GLY A CA 1
ATOM 578 C C . GLY A 1 77 ? -0.797 16.520 -3.395 1.00 95.25 77 GLY A C 1
ATOM 579 O O . GLY A 1 77 ? -1.878 17.037 -3.654 1.00 95.25 77 GLY A O 1
ATOM 580 N N . ALA A 1 78 ? 0.004 16.041 -4.352 1.00 94.62 78 ALA A N 1
ATOM 581 C CA . ALA A 1 78 ? -0.417 15.928 -5.745 1.00 94.62 78 ALA A CA 1
ATOM 582 C C . ALA A 1 78 ? -1.136 14.590 -5.964 1.00 94.62 78 ALA A C 1
ATOM 584 O O . ALA A 1 78 ? -0.517 13.586 -6.320 1.00 94.62 78 ALA A O 1
ATOM 585 N N . THR A 1 79 ? -2.445 14.563 -5.710 1.00 90.38 79 THR A N 1
ATOM 586 C CA . THR A 1 79 ? -3.261 13.345 -5.816 1.00 90.38 79 THR A CA 1
ATOM 587 C C . THR A 1 79 ? -3.104 12.701 -7.193 1.00 90.38 79 THR A C 1
ATOM 589 O O . THR A 1 79 ? -3.287 13.375 -8.199 1.00 90.38 79 THR A O 1
ATOM 592 N N . TRP A 1 80 ? -2.768 11.407 -7.226 1.00 88.19 80 TRP A N 1
ATOM 593 C CA . TRP A 1 80 ? -2.502 10.590 -8.426 1.00 88.19 80 TRP A CA 1
ATOM 594 C C . TRP A 1 80 ? -1.204 10.873 -9.200 1.00 88.19 80 TRP A C 1
ATOM 596 O O . TRP A 1 80 ? -0.791 10.014 -9.973 1.00 88.19 80 TRP A O 1
ATOM 606 N N . TYR A 1 81 ? -0.536 12.006 -8.968 1.00 93.19 81 TYR A N 1
ATOM 607 C CA . TYR A 1 81 ? 0.675 12.405 -9.707 1.00 93.19 81 TYR A CA 1
ATOM 608 C C . TYR A 1 81 ? 1.947 12.402 -8.858 1.00 93.19 81 TYR A C 1
ATOM 610 O O . TYR A 1 81 ? 3.047 12.328 -9.392 1.00 93.19 81 TYR A O 1
ATOM 618 N N . GLY A 1 82 ? 1.823 12.520 -7.538 1.00 97.88 82 GLY A N 1
ATOM 619 C CA . GLY A 1 82 ? 2.961 12.473 -6.630 1.00 97.88 82 GLY A CA 1
ATOM 620 C C . GLY A 1 82 ? 3.536 11.061 -6.498 1.00 97.88 82 GLY A C 1
ATOM 621 O O . GLY A 1 82 ? 2.824 10.068 -6.658 1.00 97.88 82 GLY A O 1
ATOM 622 N N . ALA A 1 83 ? 4.826 10.972 -6.164 1.00 98.50 83 ALA A N 1
ATOM 623 C CA . ALA A 1 83 ? 5.553 9.705 -6.065 1.00 98.50 83 ALA A CA 1
ATOM 624 C C . ALA A 1 83 ? 4.878 8.661 -5.157 1.00 98.50 83 ALA A C 1
ATOM 626 O O . ALA A 1 83 ? 4.895 7.478 -5.487 1.00 98.50 83 ALA A O 1
ATOM 627 N N . HIS A 1 84 ? 4.227 9.080 -4.063 1.00 98.56 84 HIS A N 1
ATOM 628 C CA . HIS A 1 84 ? 3.464 8.171 -3.197 1.00 98.56 84 HIS A CA 1
ATOM 629 C C . HIS A 1 84 ? 2.330 7.492 -3.976 1.00 98.56 84 HIS A C 1
ATOM 631 O O . HIS A 1 84 ? 2.266 6.266 -4.034 1.00 98.56 84 HIS A O 1
ATOM 637 N N . TRP A 1 85 ? 1.488 8.278 -4.650 1.00 97.94 85 TRP A N 1
ATOM 638 C CA . TRP A 1 85 ? 0.349 7.756 -5.404 1.00 97.94 85 TRP A CA 1
ATOM 639 C C . TRP A 1 85 ? 0.759 6.960 -6.637 1.00 97.94 85 TRP A C 1
ATOM 641 O O . TRP A 1 85 ? 0.125 5.951 -6.942 1.00 97.94 85 TRP A O 1
ATOM 651 N N . VAL A 1 86 ? 1.821 7.378 -7.329 1.00 98.44 86 VAL A N 1
ATOM 652 C CA . VAL A 1 86 ? 2.338 6.655 -8.496 1.00 98.44 86 VAL A CA 1
ATOM 653 C C . VAL A 1 86 ? 2.831 5.265 -8.095 1.00 98.44 86 VAL A C 1
ATOM 655 O O . VAL A 1 86 ? 2.449 4.288 -8.735 1.00 98.44 86 VAL A O 1
ATOM 658 N N . LEU A 1 87 ? 3.591 5.134 -7.001 1.00 98.69 87 LEU A N 1
ATOM 659 C CA . LEU A 1 87 ? 4.024 3.823 -6.498 1.00 98.69 87 LEU A CA 1
ATOM 660 C C . LEU A 1 87 ? 2.831 2.931 -6.124 1.00 98.69 87 LEU A C 1
ATOM 662 O O . LEU A 1 87 ? 2.797 1.755 -6.490 1.00 98.69 87 LEU A O 1
ATOM 666 N N . VAL A 1 88 ? 1.821 3.486 -5.450 1.00 97.75 88 VAL A N 1
ATOM 667 C CA . VAL A 1 88 ? 0.594 2.750 -5.100 1.00 97.75 88 VAL A CA 1
ATOM 668 C C . VAL A 1 88 ? -0.145 2.283 -6.354 1.00 97.75 88 VAL A C 1
ATOM 670 O O . VAL A 1 88 ? -0.534 1.119 -6.441 1.00 97.75 88 VAL A O 1
ATOM 673 N N . ALA A 1 89 ? -0.293 3.153 -7.354 1.00 97.44 89 ALA A N 1
ATOM 674 C CA . ALA A 1 89 ? -0.952 2.819 -8.610 1.00 97.44 89 ALA A CA 1
ATOM 675 C C . ALA A 1 89 ? -0.201 1.722 -9.382 1.00 97.44 89 ALA A C 1
ATOM 677 O O . ALA A 1 89 ? -0.827 0.776 -9.857 1.00 97.44 89 ALA A O 1
ATOM 678 N N . LEU A 1 90 ? 1.131 1.790 -9.464 1.00 98.12 90 LEU A N 1
ATOM 679 C CA . LEU A 1 90 ? 1.947 0.746 -10.095 1.00 98.12 90 LEU A CA 1
ATOM 680 C C . LEU A 1 90 ? 1.780 -0.606 -9.387 1.00 98.12 90 LEU A C 1
ATOM 682 O O . LEU A 1 90 ? 1.581 -1.632 -10.045 1.00 98.12 90 LEU A O 1
ATOM 686 N N . ALA A 1 91 ? 1.793 -0.609 -8.053 1.00 97.56 91 ALA A N 1
ATOM 687 C CA . ALA A 1 91 ? 1.559 -1.812 -7.262 1.00 97.56 91 ALA A CA 1
ATOM 688 C C . ALA A 1 91 ? 0.147 -2.391 -7.490 1.00 97.56 91 ALA A C 1
ATOM 690 O O . ALA A 1 91 ? -0.003 -3.602 -7.665 1.00 97.56 91 ALA A O 1
ATOM 691 N N . GLU A 1 92 ? -0.891 -1.548 -7.554 1.00 95.69 92 GLU A N 1
ATOM 692 C CA . GLU A 1 92 ? -2.269 -1.962 -7.867 1.00 95.69 92 GLU A CA 1
ATOM 693 C C . GLU A 1 92 ? -2.417 -2.542 -9.276 1.00 95.69 92 GLU A C 1
ATOM 695 O O . GLU A 1 92 ? -3.153 -3.514 -9.481 1.00 95.69 92 GLU A O 1
ATOM 700 N N . LEU A 1 93 ? -1.711 -1.972 -10.252 1.00 96.69 93 LEU A N 1
ATOM 701 C CA . LEU A 1 93 ? -1.707 -2.460 -11.629 1.00 96.69 93 LEU A CA 1
ATOM 702 C C . LEU A 1 93 ? -0.967 -3.797 -11.774 1.00 96.69 93 LEU A C 1
ATOM 704 O O . LEU A 1 93 ? -1.158 -4.475 -12.781 1.00 96.69 93 LEU A O 1
ATOM 708 N N . GLY A 1 94 ? -0.175 -4.204 -10.779 1.00 96.94 94 GLY A N 1
ATOM 709 C CA . GLY A 1 94 ? 0.617 -5.432 -10.820 1.00 96.94 94 GLY A CA 1
ATOM 710 C C . GLY A 1 94 ? 1.948 -5.274 -11.552 1.00 96.94 94 GLY A C 1
ATOM 711 O O . GLY A 1 94 ? 2.437 -6.258 -12.111 1.00 96.94 94 GLY A O 1
ATOM 712 N N . TYR A 1 95 ? 2.513 -4.060 -11.560 1.00 98.19 95 TYR A N 1
ATOM 713 C CA . TYR A 1 95 ? 3.810 -3.753 -12.168 1.00 98.19 95 TYR A CA 1
ATOM 714 C C . TYR A 1 95 ? 4.909 -4.741 -11.709 1.00 98.19 95 TYR A C 1
ATOM 716 O O . TYR A 1 95 ? 4.856 -5.214 -10.565 1.00 98.19 95 TYR A O 1
ATOM 724 N N . PRO A 1 96 ? 5.882 -5.101 -12.575 1.00 96.31 96 PRO A N 1
ATOM 725 C CA . PRO A 1 96 ? 6.989 -5.975 -12.193 1.00 96.31 96 PRO A CA 1
ATOM 726 C C . PRO A 1 96 ? 7.725 -5.476 -10.942 1.00 96.31 96 PRO A C 1
ATOM 728 O O . PRO A 1 96 ? 8.035 -4.295 -10.820 1.00 96.31 96 PRO A O 1
ATOM 731 N N . GLY A 1 97 ? 8.014 -6.385 -10.011 1.00 96.00 97 GLY A N 1
ATOM 732 C CA . GLY A 1 97 ? 8.818 -6.054 -8.836 1.00 96.00 97 GLY A CA 1
ATOM 733 C C . GLY A 1 97 ? 10.316 -6.022 -9.153 1.00 96.00 97 GLY A C 1
ATOM 734 O O . GLY A 1 97 ? 10.763 -6.723 -10.059 1.00 96.00 97 GLY A O 1
ATOM 735 N N . GLY A 1 98 ? 11.078 -5.256 -8.371 1.00 96.25 98 GLY A N 1
ATOM 736 C CA . GLY A 1 98 ? 12.539 -5.162 -8.467 1.00 96.25 98 GLY A CA 1
ATOM 737 C C . GLY A 1 98 ? 13.058 -4.188 -9.529 1.00 96.25 98 GLY A C 1
ATOM 738 O O . GLY A 1 98 ? 14.236 -4.233 -9.862 1.00 96.25 98 GLY A O 1
ATOM 739 N N . ASP A 1 99 ? 12.204 -3.321 -10.078 1.00 97.50 99 ASP A N 1
ATOM 740 C CA . ASP A 1 99 ? 12.636 -2.279 -11.011 1.00 97.50 99 ASP A CA 1
ATOM 741 C C . ASP A 1 99 ? 13.326 -1.127 -10.268 1.00 97.50 99 ASP A C 1
ATOM 743 O O . ASP A 1 99 ? 12.682 -0.255 -9.677 1.00 97.50 99 ASP A O 1
ATOM 747 N N . GLU A 1 100 ? 14.656 -1.113 -10.329 1.00 97.81 100 GLU A N 1
ATOM 748 C CA . GLU A 1 100 ? 15.496 -0.094 -9.697 1.00 97.81 100 GLU A CA 1
ATOM 749 C C . GLU A 1 100 ? 15.256 1.323 -10.247 1.00 97.81 100 GLU A C 1
ATOM 751 O O . GLU A 1 100 ? 15.530 2.301 -9.551 1.00 97.81 100 GLU A O 1
ATOM 756 N N . SER A 1 101 ? 14.657 1.478 -11.437 1.00 97.69 101 SER A N 1
ATOM 757 C CA . SER A 1 101 ? 14.301 2.802 -11.972 1.00 97.69 101 SER A CA 1
ATOM 758 C C . SER A 1 101 ? 13.223 3.524 -11.150 1.00 97.69 101 SER A C 1
ATOM 760 O O . SER A 1 101 ? 13.002 4.723 -11.335 1.00 97.69 101 SER A O 1
ATOM 762 N N . LEU A 1 102 ? 12.557 2.815 -10.229 1.00 98.62 102 LEU A N 1
ATOM 763 C CA . LEU A 1 102 ? 11.588 3.371 -9.283 1.00 98.62 102 LEU A CA 1
ATOM 764 C C . LEU A 1 102 ? 12.221 3.829 -7.957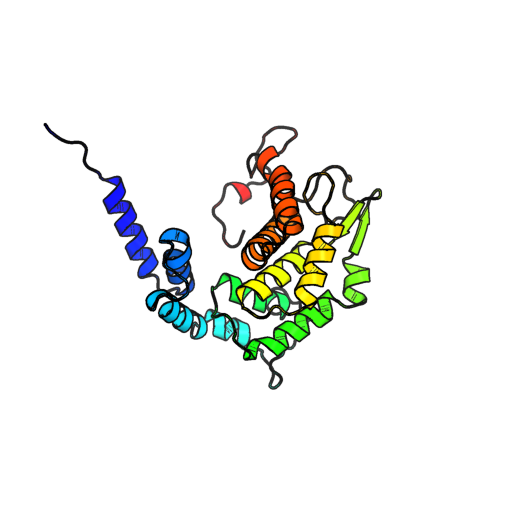 1.00 98.62 102 LEU A C 1
ATOM 766 O O . LEU A 1 102 ? 11.527 4.441 -7.141 1.00 98.62 102 LEU A O 1
ATOM 770 N N . ILE A 1 103 ? 13.517 3.584 -7.728 1.00 98.75 103 ILE A N 1
ATOM 771 C CA . ILE A 1 103 ? 14.215 4.008 -6.502 1.00 98.75 103 ILE A CA 1
ATOM 772 C C . ILE A 1 103 ? 14.099 5.524 -6.259 1.00 98.75 103 ILE A C 1
ATOM 774 O O . ILE A 1 103 ? 13.764 5.895 -5.134 1.00 98.75 103 ILE A O 1
ATOM 778 N N . PRO A 1 104 ? 14.262 6.421 -7.253 1.00 98.81 104 PRO A N 1
ATOM 779 C CA . PRO A 1 104 ? 14.079 7.857 -7.024 1.00 98.81 104 PRO A CA 1
ATOM 780 C C . PRO A 1 104 ? 12.685 8.222 -6.487 1.00 98.81 104 PRO A C 1
ATOM 782 O O . PRO A 1 104 ? 12.563 9.073 -5.606 1.00 98.81 104 PRO A O 1
ATOM 785 N N . LEU A 1 105 ? 11.628 7.537 -6.945 1.00 98.75 105 LEU A N 1
ATOM 786 C CA . LEU A 1 105 ? 10.261 7.731 -6.438 1.00 98.75 105 LEU A CA 1
ATOM 787 C C . LEU A 1 105 ? 10.130 7.218 -5.000 1.00 98.75 105 LEU A C 1
ATOM 789 O O . LEU A 1 105 ? 9.474 7.868 -4.183 1.00 98.75 105 LEU A O 1
ATOM 793 N N . ARG A 1 106 ? 10.756 6.076 -4.677 1.00 98.75 106 ARG A N 1
ATOM 794 C CA . ARG A 1 106 ? 10.833 5.563 -3.300 1.00 98.75 106 ARG A CA 1
ATOM 795 C C . ARG A 1 106 ? 11.487 6.594 -2.385 1.00 98.75 106 ARG A C 1
ATOM 797 O O . ARG A 1 106 ? 10.903 6.911 -1.352 1.00 98.75 106 ARG A O 1
ATOM 804 N N . GLU A 1 107 ? 12.655 7.119 -2.757 1.00 98.81 107 GLU A N 1
ATOM 805 C CA . GLU A 1 107 ? 13.371 8.120 -1.954 1.00 98.81 107 GLU A CA 1
ATOM 806 C C . GLU A 1 107 ? 12.531 9.381 -1.761 1.00 98.81 107 GLU A C 1
ATOM 808 O O . GLU A 1 107 ? 12.416 9.891 -0.649 1.00 98.81 107 GLU A O 1
ATOM 813 N N . GLN A 1 108 ? 11.871 9.844 -2.821 1.00 98.50 108 GLN A N 1
ATOM 814 C CA . GLN A 1 108 ? 10.995 11.006 -2.766 1.00 98.50 108 GLN A CA 1
ATOM 815 C C . GLN A 1 108 ? 9.787 10.780 -1.830 1.00 98.50 108 GLN A C 1
ATOM 817 O O . GLN A 1 108 ? 9.415 11.675 -1.067 1.00 98.50 108 GLN A O 1
ATOM 822 N N . ALA A 1 109 ? 9.173 9.592 -1.856 1.00 98.75 109 ALA A N 1
ATOM 823 C CA . ALA A 1 109 ? 8.037 9.254 -1.000 1.00 98.75 109 ALA A CA 1
ATOM 824 C C . ALA A 1 109 ? 8.444 9.037 0.469 1.00 98.75 109 ALA A C 1
ATOM 826 O O . ALA A 1 109 ? 7.838 9.635 1.359 1.00 98.75 109 ALA A O 1
ATOM 827 N N . LEU A 1 110 ? 9.475 8.225 0.731 1.00 98.81 110 LEU A N 1
ATOM 828 C CA . LEU A 1 110 ? 9.980 7.963 2.085 1.00 98.81 110 LEU A CA 1
ATOM 829 C C . LEU A 1 110 ? 10.588 9.215 2.714 1.00 98.81 110 LEU A C 1
ATOM 831 O O . LEU A 1 110 ? 10.314 9.493 3.878 1.00 98.81 110 LEU A O 1
ATOM 835 N N . GLY A 1 111 ? 11.339 10.005 1.942 1.00 98.62 111 GLY A N 1
ATOM 836 C CA . GLY A 1 111 ? 11.922 11.263 2.405 1.00 98.62 111 GLY A CA 1
ATOM 837 C C . GLY A 1 111 ? 10.869 12.225 2.950 1.00 98.62 111 GLY A C 1
ATOM 838 O O . GLY A 1 111 ? 11.116 12.909 3.938 1.00 98.62 111 GLY A O 1
ATOM 839 N N . TRP A 1 112 ? 9.663 12.222 2.374 1.00 98.50 112 TRP A N 1
ATOM 840 C CA . TRP A 1 112 ? 8.536 12.973 2.918 1.00 98.50 112 TRP A CA 1
ATOM 841 C C . TRP A 1 112 ? 7.835 12.257 4.082 1.00 98.50 112 TRP A C 1
ATOM 843 O O . TRP A 1 112 ? 7.671 12.876 5.128 1.00 98.50 112 TRP A O 1
ATOM 853 N N . VAL A 1 113 ? 7.458 10.975 3.970 1.00 98.56 113 VAL A N 1
ATOM 854 C CA . VAL A 1 113 ? 6.726 10.242 5.040 1.00 98.56 113 VAL A CA 1
ATOM 855 C C . VAL A 1 113 ? 7.530 10.117 6.349 1.00 98.56 113 VAL A C 1
ATOM 857 O O . VAL A 1 113 ? 6.961 9.977 7.438 1.00 98.56 113 VAL A O 1
ATOM 860 N N . LEU A 1 114 ? 8.858 10.183 6.269 1.00 98.19 114 LEU A N 1
ATOM 861 C CA . LEU A 1 114 ? 9.761 10.161 7.422 1.00 98.19 114 LEU A CA 1
ATOM 862 C C . LEU A 1 114 ? 10.240 11.561 7.839 1.00 98.19 114 LEU A C 1
ATOM 864 O O . LEU A 1 114 ? 11.019 11.690 8.780 1.00 98.19 114 LEU A O 1
ATOM 868 N N . SER A 1 115 ? 9.767 12.617 7.172 1.00 98.44 115 SER A N 1
ATOM 869 C CA . SER A 1 115 ? 10.145 13.994 7.491 1.00 98.44 115 SER A CA 1
ATOM 870 C C . SER A 1 115 ? 9.495 14.516 8.774 1.00 98.44 115 SER A C 1
ATOM 872 O O . SER A 1 115 ? 8.422 14.087 9.210 1.00 98.44 115 SER A O 1
ATOM 874 N N . GLU A 1 116 ? 10.119 15.550 9.330 1.00 97.94 116 GLU A N 1
ATOM 875 C CA . GLU A 1 116 ? 9.579 16.326 10.445 1.00 97.94 116 GLU A CA 1
ATOM 876 C C . GLU A 1 116 ? 8.260 17.039 10.088 1.00 97.94 116 GLU A C 1
ATOM 878 O O . GLU A 1 116 ? 7.352 17.142 10.921 1.00 97.94 116 GLU A O 1
ATOM 883 N N . GLU A 1 117 ? 8.116 17.472 8.830 1.00 97.12 117 GLU A N 1
ATOM 884 C CA . GLU A 1 117 ? 6.870 18.042 8.310 1.00 97.12 117 GLU A CA 1
ATOM 885 C C . GLU A 1 117 ? 5.728 17.024 8.415 1.00 97.12 117 GLU A C 1
ATOM 887 O O . GLU A 1 117 ? 4.663 17.334 8.961 1.00 97.12 117 GLU A O 1
ATOM 892 N N . TYR A 1 118 ? 5.963 15.794 7.944 1.00 97.94 118 TYR A N 1
ATOM 893 C CA . TYR A 1 118 ? 4.976 14.722 8.022 1.00 97.94 118 TYR A CA 1
ATOM 894 C C . TYR A 1 118 ? 4.590 14.433 9.468 1.00 97.94 118 TYR A C 1
ATOM 896 O O . TYR A 1 118 ? 3.402 14.400 9.799 1.00 97.94 118 TYR A O 1
ATOM 904 N N . ARG A 1 119 ? 5.590 14.293 10.345 1.00 96.38 119 ARG A N 1
ATOM 905 C CA . ARG A 1 119 ? 5.389 14.025 11.771 1.00 96.38 119 ARG A CA 1
ATOM 906 C C . ARG A 1 119 ? 4.476 15.069 12.414 1.00 96.38 119 ARG A C 1
ATOM 908 O O . ARG A 1 119 ? 3.488 14.708 13.048 1.00 96.38 119 ARG A O 1
ATOM 915 N N . THR A 1 120 ? 4.761 16.353 12.210 1.00 95.94 120 THR A N 1
ATOM 916 C CA . THR A 1 120 ? 3.989 17.459 12.801 1.00 95.94 120 THR A CA 1
ATOM 917 C C . THR A 1 120 ? 2.562 17.539 12.246 1.00 95.94 120 THR A C 1
ATOM 919 O O . THR A 1 120 ? 1.605 17.859 12.964 1.00 95.94 120 THR A O 1
ATOM 922 N N . ARG A 1 121 ? 2.384 17.232 10.958 1.00 95.19 121 ARG A N 1
ATOM 923 C CA . ARG A 1 121 ? 1.094 17.378 10.277 1.00 95.19 121 ARG A CA 1
ATOM 924 C C . ARG A 1 121 ? 0.177 16.165 10.428 1.00 95.19 121 ARG A C 1
ATOM 926 O O . ARG A 1 121 ? -1.035 16.342 10.545 1.00 95.19 121 ARG A O 1
ATOM 933 N N . HIS A 1 122 ? 0.718 14.951 10.445 1.00 95.81 122 HIS A N 1
ATOM 934 C CA . HIS A 1 122 ? -0.069 13.721 10.310 1.00 95.81 122 HIS A CA 1
ATOM 935 C C . HIS A 1 122 ? -0.087 12.835 11.554 1.00 95.81 122 HIS A C 1
ATOM 937 O O . HIS A 1 122 ? -0.944 11.955 11.620 1.00 95.81 122 HIS A O 1
ATOM 943 N N . ILE A 1 123 ? 0.775 13.095 12.541 1.00 96.00 123 ILE A N 1
ATOM 944 C CA . ILE A 1 123 ? 0.802 12.366 13.813 1.00 96.00 123 ILE A CA 1
ATOM 945 C C . ILE A 1 123 ? 0.262 13.266 14.923 1.00 96.00 123 ILE A C 1
ATOM 947 O O . ILE A 1 123 ? 0.590 14.451 15.005 1.00 96.00 123 ILE A O 1
ATOM 951 N N . GLY A 1 124 ? -0.595 12.718 15.777 1.00 96.06 124 GLY A N 1
ATOM 952 C CA . GLY A 1 124 ? -1.186 13.458 16.882 1.00 96.06 124 GLY A CA 1
ATOM 953 C C . GLY A 1 124 ? -1.786 12.551 17.941 1.00 96.06 124 GLY A C 1
ATOM 954 O O . GLY A 1 124 ? -1.451 11.370 18.039 1.00 96.06 124 GLY A O 1
ATOM 955 N N . GLN A 1 125 ? -2.666 13.127 18.756 1.00 96.50 125 GLN A N 1
ATOM 956 C CA . GLN A 1 125 ? -3.431 12.403 19.762 1.00 96.50 125 GLN A CA 1
ATOM 957 C C . GLN A 1 125 ? -4.839 12.989 19.902 1.00 96.50 125 GLN A C 1
ATOM 959 O O . GLN A 1 125 ? -5.049 14.187 19.708 1.00 96.50 125 GLN A O 1
ATOM 964 N N . VAL A 1 126 ? -5.797 12.148 20.286 1.00 96.31 126 VAL A N 1
ATOM 965 C CA . VAL A 1 126 ? -7.165 12.527 20.646 1.00 96.31 126 VAL A CA 1
ATOM 966 C C . VAL A 1 126 ? -7.613 11.692 21.842 1.00 96.31 126 VAL A C 1
ATOM 968 O O . VAL A 1 126 ? -7.550 10.468 21.815 1.00 96.31 126 VAL A O 1
ATOM 971 N N . ARG A 1 127 ? -8.043 12.346 22.930 1.00 94.94 127 ARG A N 1
ATOM 972 C CA . ARG A 1 127 ? -8.508 11.672 24.165 1.00 94.94 127 ARG A CA 1
ATOM 973 C C . ARG A 1 127 ? -7.523 10.617 24.709 1.00 94.94 127 ARG A C 1
ATOM 975 O O . ARG A 1 127 ? -7.943 9.578 25.203 1.00 94.94 127 ARG A O 1
ATOM 982 N N . GLY A 1 128 ? -6.221 10.885 24.606 1.00 94.88 128 GLY A N 1
ATOM 983 C CA . GLY A 1 128 ? -5.160 9.971 25.049 1.00 94.88 128 GLY A CA 1
ATOM 984 C C . GLY A 1 128 ? -4.847 8.819 24.085 1.00 94.88 128 GLY A C 1
ATOM 985 O O . GLY A 1 128 ? -3.947 8.038 24.371 1.00 94.88 128 GLY A O 1
ATOM 986 N N . LEU A 1 129 ? -5.538 8.722 22.945 1.00 97.12 129 LEU A N 1
ATOM 987 C CA . LEU A 1 129 ? -5.244 7.761 21.881 1.00 97.12 129 LEU A CA 1
ATOM 988 C C . LEU A 1 129 ? -4.406 8.422 20.778 1.00 97.12 129 LEU A C 1
ATOM 990 O O . LEU A 1 129 ? -4.632 9.597 20.481 1.00 97.12 129 LEU A O 1
ATOM 994 N N . PRO A 1 130 ? -3.460 7.705 20.151 1.00 97.25 130 PRO A N 1
ATOM 995 C CA . PRO A 1 130 ? -2.687 8.235 19.030 1.00 97.25 130 PRO A CA 1
ATOM 996 C C . PRO A 1 130 ? -3.578 8.490 17.810 1.00 97.25 130 PRO A C 1
ATOM 998 O O . PRO A 1 130 ? -4.513 7.743 17.565 1.00 97.25 130 PRO A O 1
ATOM 1001 N N . THR A 1 131 ? -3.286 9.505 17.005 1.00 96.62 131 THR A N 1
ATOM 1002 C CA . THR A 1 131 ? -3.882 9.666 15.671 1.00 96.62 131 THR A CA 1
ATOM 1003 C C . THR A 1 131 ? -2.797 9.642 14.610 1.00 96.62 131 THR A C 1
ATOM 1005 O O . THR A 1 131 ? -1.717 10.206 14.795 1.00 96.62 131 THR A O 1
ATOM 1008 N N . LEU A 1 132 ? -3.085 8.965 13.501 1.00 96.44 132 LEU A N 1
ATOM 1009 C CA . LEU A 1 132 ? -2.192 8.823 12.357 1.00 96.44 132 LEU A CA 1
ATOM 1010 C C . LEU A 1 132 ? -3.031 8.790 11.081 1.00 96.44 132 LEU A C 1
ATOM 1012 O O . LEU A 1 132 ? -4.069 8.129 11.045 1.00 96.44 132 LEU A O 1
ATOM 1016 N N . HIS A 1 133 ? -2.555 9.439 10.018 1.00 95.75 133 HIS A N 1
ATOM 1017 C CA . HIS A 1 133 ? -3.001 9.122 8.658 1.00 95.75 133 HIS A CA 1
ATOM 1018 C C . HIS A 1 133 ? -2.414 7.770 8.207 1.00 95.75 133 HIS A C 1
ATOM 1020 O O . HIS A 1 133 ? -1.577 7.703 7.310 1.00 95.75 133 HIS A O 1
ATOM 1026 N N . ALA A 1 134 ? -2.831 6.688 8.869 1.00 97.06 134 ALA A N 1
ATOM 1027 C CA . ALA A 1 134 ? -2.343 5.327 8.666 1.00 97.06 134 ALA A CA 1
ATOM 1028 C C . ALA A 1 134 ? -2.559 4.809 7.234 1.00 97.06 134 ALA A C 1
ATOM 1030 O O . ALA A 1 134 ? -1.856 3.907 6.787 1.00 97.06 134 ALA A O 1
ATOM 1031 N N . SER A 1 135 ? -3.492 5.397 6.488 1.00 95.88 135 SER A N 1
ATOM 1032 C CA . SER A 1 135 ? -3.687 5.171 5.058 1.00 95.88 135 SER A CA 1
ATOM 1033 C C . SER A 1 135 ? -2.481 5.599 4.218 1.00 95.88 135 SER A C 1
ATOM 1035 O O . SER A 1 135 ? -2.189 4.952 3.214 1.00 95.88 135 SER A O 1
ATOM 1037 N N . ILE A 1 136 ? -1.742 6.637 4.619 1.00 97.56 136 ILE A N 1
ATOM 1038 C CA . ILE A 1 136 ? -0.542 7.102 3.912 1.00 97.56 136 ILE A CA 1
ATOM 1039 C C . ILE A 1 136 ? 0.606 6.121 4.149 1.00 97.56 136 ILE A C 1
ATOM 1041 O O . ILE A 1 136 ? 1.161 5.596 3.178 1.00 97.56 136 ILE A O 1
ATOM 1045 N N . ASP A 1 137 ? 0.919 5.837 5.418 1.00 98.25 137 ASP A N 1
ATOM 1046 C CA . ASP A 1 137 ? 1.960 4.881 5.809 1.00 98.25 137 ASP A CA 1
ATOM 1047 C C . ASP A 1 137 ? 1.649 3.476 5.267 1.00 98.25 137 ASP A C 1
ATOM 1049 O O . ASP A 1 137 ? 2.507 2.839 4.659 1.00 98.25 137 ASP A O 1
ATOM 1053 N N . GLY A 1 138 ? 0.404 3.014 5.416 1.00 98.19 138 GLY A N 1
ATOM 1054 C CA . GLY A 1 138 ? -0.048 1.700 4.964 1.00 98.19 138 GLY A CA 1
ATOM 1055 C C . GLY A 1 138 ? 0.013 1.536 3.446 1.00 98.19 138 GLY A C 1
ATOM 1056 O O . GLY A 1 138 ? 0.542 0.537 2.965 1.00 98.19 138 GLY A O 1
ATOM 1057 N N . ASN A 1 139 ? -0.456 2.520 2.671 1.00 97.81 139 ASN A N 1
ATOM 1058 C CA . ASN A 1 139 ? -0.356 2.452 1.211 1.00 97.81 139 ASN A CA 1
ATOM 1059 C C . ASN A 1 139 ? 1.099 2.437 0.738 1.00 97.81 139 ASN A C 1
ATOM 1061 O O . ASN A 1 139 ? 1.438 1.646 -0.142 1.00 97.81 139 ASN A O 1
ATOM 1065 N N . LEU A 1 140 ? 1.962 3.273 1.329 1.00 98.69 140 LEU A N 1
ATOM 1066 C CA . LEU A 1 140 ? 3.373 3.297 0.953 1.00 98.69 140 LEU A CA 1
ATOM 1067 C C . LEU A 1 140 ? 4.052 1.971 1.304 1.00 98.69 140 LEU A C 1
ATOM 1069 O O . LEU A 1 140 ? 4.680 1.372 0.436 1.00 98.69 140 LEU A O 1
ATOM 1073 N N . LEU A 1 141 ? 3.867 1.466 2.528 1.00 98.81 141 LEU A N 1
ATOM 1074 C CA . LEU A 1 141 ? 4.389 0.164 2.950 1.00 98.81 141 LEU A CA 1
ATOM 1075 C C . LEU A 1 141 ? 3.929 -0.952 2.002 1.00 98.81 141 LEU A C 1
ATOM 1077 O O . LEU A 1 141 ? 4.744 -1.737 1.517 1.00 98.81 141 LEU A O 1
ATOM 1081 N N . TRP A 1 142 ? 2.631 -1.002 1.694 1.00 98.62 142 TRP A N 1
ATOM 1082 C CA . TRP A 1 142 ? 2.080 -2.002 0.786 1.00 98.62 142 TRP A CA 1
ATOM 1083 C C . TRP A 1 142 ? 2.682 -1.899 -0.623 1.00 98.62 142 TRP A C 1
ATOM 1085 O O . TRP A 1 142 ? 3.031 -2.928 -1.211 1.00 98.62 142 TRP A O 1
ATOM 1095 N N . ALA A 1 143 ? 2.842 -0.684 -1.155 1.00 98.62 143 ALA A N 1
ATOM 1096 C CA . ALA A 1 143 ? 3.434 -0.451 -2.468 1.00 98.62 143 ALA A CA 1
ATOM 1097 C C . ALA A 1 143 ? 4.908 -0.874 -2.513 1.00 98.62 143 ALA A C 1
ATOM 1099 O O . ALA A 1 143 ? 5.300 -1.612 -3.415 1.00 98.62 143 ALA A O 1
ATOM 1100 N N . LEU A 1 144 ? 5.708 -0.486 -1.514 1.00 98.81 144 LEU A N 1
ATOM 1101 C CA . LEU A 1 144 ? 7.129 -0.839 -1.431 1.00 98.81 144 LEU A CA 1
ATOM 1102 C C . LEU A 1 144 ? 7.337 -2.356 -1.350 1.00 98.81 144 LEU A C 1
ATOM 1104 O O . LEU A 1 144 ? 8.170 -2.902 -2.072 1.00 98.81 144 LEU A O 1
ATOM 1108 N N . LEU A 1 145 ? 6.542 -3.055 -0.534 1.00 98.50 145 LEU A N 1
ATOM 1109 C CA . LEU A 1 145 ? 6.582 -4.518 -0.441 1.00 98.50 145 LEU A CA 1
ATOM 1110 C C . LEU A 1 145 ? 6.126 -5.196 -1.742 1.00 98.50 145 LEU A C 1
ATOM 1112 O O . LEU A 1 145 ? 6.686 -6.216 -2.145 1.00 98.50 145 LEU A O 1
ATOM 1116 N N . SER A 1 146 ? 5.105 -4.649 -2.405 1.00 97.75 146 SER A N 1
ATOM 1117 C CA . SER A 1 146 ? 4.552 -5.221 -3.641 1.00 97.75 146 SER A CA 1
ATOM 1118 C C . SER A 1 146 ? 5.484 -5.042 -4.839 1.00 97.75 146 SER A C 1
ATOM 1120 O O . SER A 1 146 ? 5.586 -5.947 -5.667 1.00 97.75 146 SER A O 1
ATOM 1122 N N . LEU A 1 147 ? 6.177 -3.904 -4.908 1.00 98.31 147 LEU A N 1
ATOM 1123 C CA . LEU A 1 147 ? 7.126 -3.560 -5.968 1.00 98.31 147 LEU A CA 1
ATOM 1124 C C . LEU A 1 147 ? 8.545 -4.076 -5.695 1.00 98.31 147 LEU A C 1
ATOM 1126 O O . LEU A 1 147 ? 9.418 -3.902 -6.537 1.00 98.31 147 LEU A O 1
ATOM 1130 N N . GLY A 1 148 ? 8.799 -4.711 -4.546 1.00 97.94 148 GLY A N 1
ATOM 1131 C CA . GLY A 1 148 ? 10.142 -5.174 -4.185 1.00 97.94 148 GLY A CA 1
ATOM 1132 C C . GLY A 1 148 ? 11.139 -4.028 -3.984 1.00 97.94 148 GLY A C 1
ATOM 1133 O O . GLY A 1 148 ? 12.309 -4.178 -4.309 1.00 97.94 148 GLY A O 1
ATOM 1134 N N . LEU A 1 149 ? 10.662 -2.884 -3.489 1.00 98.56 149 LEU A N 1
ATOM 1135 C CA . LEU A 1 149 ? 11.452 -1.669 -3.247 1.00 98.56 149 LEU A CA 1
ATOM 1136 C C . LEU A 1 149 ? 11.694 -1.400 -1.755 1.00 98.56 149 LEU A C 1
ATOM 1138 O O . LEU A 1 149 ? 12.365 -0.425 -1.416 1.00 98.56 149 LEU A O 1
ATOM 1142 N N . ALA A 1 150 ? 11.110 -2.215 -0.875 1.00 98.19 150 ALA A N 1
ATOM 1143 C CA . ALA A 1 150 ? 11.262 -2.086 0.567 1.00 98.19 150 ALA A CA 1
ATOM 1144 C C . ALA A 1 150 ? 12.726 -2.273 0.999 1.00 98.19 150 ALA A C 1
ATOM 1146 O O . ALA A 1 150 ? 13.388 -3.219 0.577 1.00 98.19 150 ALA A O 1
ATOM 1147 N N . ASP A 1 151 ? 13.183 -1.384 1.874 1.00 97.50 151 ASP A N 1
ATOM 1148 C CA . ASP A 1 151 ? 14.436 -1.477 2.626 1.00 97.50 151 ASP A CA 1
ATOM 1149 C C . ASP A 1 151 ? 14.140 -1.348 4.132 1.00 97.50 151 ASP A C 1
ATOM 1151 O O . ASP A 1 151 ? 12.979 -1.452 4.542 1.00 97.50 151 ASP A O 1
ATOM 1155 N N . GLU A 1 152 ? 15.157 -1.141 4.971 1.00 97.12 152 GLU A N 1
ATOM 1156 C CA . GLU A 1 152 ? 15.008 -1.072 6.429 1.00 97.12 152 GLU A CA 1
ATOM 1157 C C . GLU A 1 152 ? 13.960 -0.051 6.903 1.00 97.12 152 GLU A C 1
ATOM 1159 O O . GLU A 1 152 ? 13.307 -0.265 7.927 1.00 97.12 152 GLU A O 1
ATOM 1164 N N . ARG A 1 153 ? 13.707 1.010 6.128 1.00 98.44 153 ARG A N 1
ATOM 1165 C CA . ARG A 1 153 ? 12.724 2.052 6.460 1.00 98.44 153 ARG A CA 1
ATOM 1166 C C . ARG A 1 153 ? 11.283 1.551 6.387 1.00 98.44 153 ARG A C 1
ATOM 1168 O O . ARG A 1 153 ? 10.387 2.156 6.977 1.00 98.44 153 ARG A O 1
ATOM 1175 N N . ALA A 1 154 ? 11.028 0.429 5.712 1.00 98.38 154 ALA A N 1
ATOM 1176 C CA . ALA A 1 154 ? 9.723 -0.227 5.756 1.00 98.38 154 ALA A CA 1
ATOM 1177 C C . ALA A 1 154 ? 9.362 -0.665 7.189 1.00 98.38 154 ALA A C 1
ATOM 1179 O O . ALA A 1 154 ? 8.201 -0.554 7.586 1.00 98.38 154 ALA A O 1
ATOM 1180 N N . GLU A 1 155 ? 10.346 -1.081 7.993 1.00 98.25 155 GLU A N 1
ATOM 1181 C CA . GLU A 1 155 ? 10.127 -1.466 9.393 1.00 98.25 155 GLU A CA 1
ATOM 1182 C C . GLU A 1 155 ? 9.798 -0.264 10.289 1.00 98.25 155 GLU A C 1
ATOM 1184 O O . GLU A 1 155 ? 9.087 -0.416 11.287 1.00 98.25 155 GLU A O 1
ATOM 1189 N N . GLU A 1 156 ? 10.235 0.946 9.926 1.00 98.31 156 GLU A N 1
ATOM 1190 C CA . GLU A 1 156 ? 9.821 2.174 10.615 1.00 98.31 156 GLU A CA 1
ATOM 1191 C C . GLU A 1 156 ? 8.326 2.445 10.413 1.00 98.31 156 GLU A C 1
ATOM 1193 O O . GLU A 1 156 ? 7.618 2.762 11.375 1.00 98.31 156 GLU A O 1
ATOM 1198 N N . LEU A 1 157 ? 7.821 2.258 9.185 1.00 98.62 157 LEU A N 1
ATOM 1199 C CA . LEU A 1 157 ? 6.390 2.378 8.885 1.00 98.62 157 LEU A CA 1
ATOM 1200 C C . LEU A 1 157 ? 5.583 1.317 9.641 1.00 98.62 157 LEU A C 1
ATOM 1202 O O . LEU A 1 157 ? 4.578 1.648 10.266 1.00 98.62 157 LEU A O 1
ATOM 1206 N N . VAL A 1 158 ? 6.044 0.059 9.649 1.00 98.75 158 VAL A N 1
ATOM 1207 C CA . VAL A 1 158 ? 5.414 -1.031 10.421 1.00 98.75 158 VAL A CA 1
ATOM 1208 C C . VAL A 1 158 ? 5.355 -0.671 11.901 1.00 98.75 158 VAL A C 1
ATOM 1210 O O . VAL A 1 158 ? 4.284 -0.699 12.501 1.00 98.75 158 VAL A O 1
ATOM 1213 N N . THR A 1 159 ? 6.480 -0.264 12.487 1.00 98.44 159 THR A N 1
ATOM 1214 C CA . THR A 1 159 ? 6.563 0.102 13.908 1.00 98.44 159 THR A CA 1
ATOM 1215 C C . THR A 1 159 ? 5.601 1.240 14.247 1.00 98.44 159 THR A C 1
ATOM 1217 O O . THR A 1 159 ? 4.891 1.172 15.252 1.00 98.44 159 THR A O 1
ATOM 1220 N N . ARG A 1 160 ? 5.507 2.259 13.384 1.00 98.19 160 ARG A N 1
ATOM 1221 C CA . ARG A 1 160 ? 4.567 3.372 13.554 1.00 98.19 160 ARG A CA 1
ATOM 1222 C C . ARG A 1 160 ? 3.110 2.922 13.449 1.00 98.19 160 ARG A C 1
ATOM 1224 O O . ARG A 1 160 ? 2.291 3.346 14.263 1.00 98.19 160 ARG A O 1
ATOM 1231 N N . LEU A 1 161 ? 2.774 2.057 12.491 1.00 98.62 161 LEU A N 1
ATOM 1232 C CA . LEU A 1 161 ? 1.426 1.502 12.349 1.00 98.62 161 LEU A CA 1
ATOM 1233 C C . LEU A 1 161 ? 1.030 0.685 13.586 1.00 98.62 161 LEU A C 1
ATOM 1235 O O . LEU A 1 161 ? -0.050 0.901 14.132 1.00 98.62 161 LEU A O 1
ATOM 1239 N N . LEU A 1 162 ?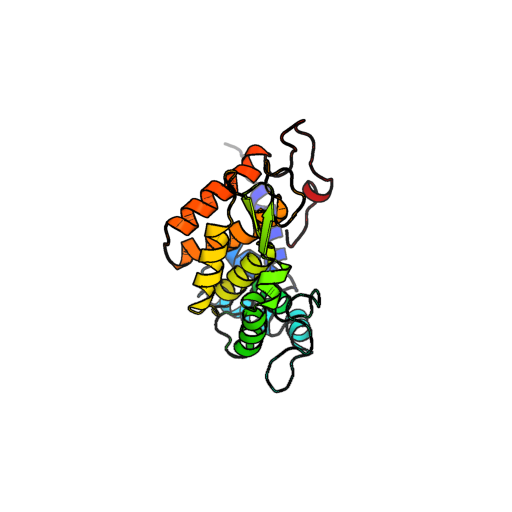 1.913 -0.185 14.080 1.00 98.56 162 LEU A N 1
ATOM 1240 C CA . LEU A 1 162 ? 1.669 -0.981 15.287 1.00 98.56 162 LEU A CA 1
ATOM 1241 C C . LEU A 1 162 ? 1.474 -0.095 16.526 1.00 98.56 162 LEU A C 1
ATOM 1243 O O . LEU A 1 162 ? 0.530 -0.298 17.286 1.00 98.56 162 LEU A O 1
ATOM 1247 N N . ALA A 1 163 ? 2.320 0.924 16.702 1.00 97.94 163 ALA A N 1
ATOM 1248 C CA . ALA A 1 163 ? 2.256 1.840 17.842 1.00 97.94 163 ALA A CA 1
ATOM 1249 C C . ALA A 1 163 ? 1.017 2.755 17.841 1.00 97.94 163 ALA A C 1
ATOM 1251 O O . ALA A 1 163 ? 0.685 3.348 18.867 1.00 97.94 163 ALA A O 1
ATOM 1252 N N . THR A 1 164 ? 0.347 2.900 16.696 1.00 97.62 164 THR A N 1
ATOM 1253 C CA . THR A 1 164 ? -0.807 3.796 16.528 1.00 97.62 164 THR A CA 1
ATOM 1254 C C . THR A 1 164 ? -2.135 3.060 16.369 1.00 97.62 164 THR A C 1
ATOM 1256 O O . THR A 1 164 ? -3.168 3.709 16.199 1.00 97.62 164 THR A O 1
ATOM 1259 N N . GLN A 1 165 ? -2.134 1.727 16.466 1.00 97.94 165 GLN A N 1
ATOM 1260 C CA . GLN A 1 165 ? -3.355 0.928 16.444 1.00 97.94 165 GLN A CA 1
ATOM 1261 C C . GLN A 1 165 ? -4.168 1.156 17.727 1.00 97.94 165 GLN A C 1
ATOM 1263 O O . GLN A 1 165 ? -3.640 1.115 18.839 1.00 97.94 165 GLN A O 1
ATOM 1268 N N . TRP A 1 166 ? -5.466 1.406 17.578 1.00 97.50 166 TRP A N 1
ATOM 1269 C CA . TRP A 1 166 ? -6.377 1.646 18.696 1.00 97.50 166 TRP A CA 1
ATOM 1270 C C . TRP A 1 166 ? -6.782 0.342 19.397 1.00 97.50 166 TRP A C 1
ATOM 1272 O O . TRP A 1 166 ? -6.658 -0.738 18.817 1.00 97.50 166 TRP A O 1
ATOM 1282 N N . PRO A 1 167 ? -7.331 0.416 20.629 1.00 95.94 167 PRO A N 1
ATOM 1283 C CA . PRO A 1 167 ? -7.810 -0.763 21.354 1.00 95.94 167 PRO A CA 1
ATOM 1284 C C . PRO A 1 167 ? -8.898 -1.563 20.625 1.00 95.94 167 PRO A C 1
ATOM 1286 O O . PRO A 1 167 ? -9.020 -2.761 20.857 1.00 95.94 167 PRO A O 1
ATOM 1289 N N . ASP A 1 168 ? -9.677 -0.925 19.743 1.00 94.31 168 ASP A N 1
ATOM 1290 C CA . ASP A 1 168 ? -10.674 -1.607 18.904 1.00 94.31 168 ASP A CA 1
ATOM 1291 C C . ASP A 1 168 ? -10.058 -2.305 17.678 1.00 94.31 168 ASP A C 1
ATOM 1293 O O . ASP A 1 168 ? -10.785 -2.895 16.886 1.00 94.31 168 ASP A O 1
ATOM 1297 N N . GLY A 1 169 ? -8.734 -2.235 17.515 1.00 96.31 169 GLY A N 1
ATOM 1298 C CA . GLY A 1 169 ? -7.973 -2.846 16.430 1.00 96.31 169 GLY A CA 1
ATOM 1299 C C . GLY A 1 169 ? -7.815 -1.975 15.185 1.00 96.31 169 GLY A C 1
ATOM 1300 O O . GLY A 1 169 ? -7.027 -2.324 14.310 1.00 96.31 169 GLY A O 1
ATOM 1301 N N . GLY A 1 170 ? -8.519 -0.850 15.071 1.00 96.88 170 GLY A N 1
ATOM 1302 C CA . GLY A 1 170 ? -8.412 0.020 13.900 1.00 96.88 170 GLY A CA 1
ATOM 1303 C C . GLY A 1 170 ? -7.414 1.172 14.054 1.00 96.88 170 GLY A C 1
ATOM 1304 O O . GLY A 1 170 ? -6.613 1.219 14.987 1.00 96.88 170 GLY A O 1
ATOM 1305 N N . TRP A 1 171 ? -7.493 2.119 13.119 1.00 97.69 171 TRP A N 1
ATOM 1306 C CA . TRP A 1 171 ? -6.760 3.385 13.133 1.00 97.69 171 TRP A CA 1
ATOM 1307 C C . TRP A 1 171 ? -7.701 4.566 12.916 1.00 97.69 171 TRP A C 1
ATOM 1309 O O . TRP A 1 171 ? -8.799 4.443 12.360 1.00 97.69 171 TRP A O 1
ATOM 1319 N N . ASN A 1 172 ? -7.261 5.747 13.344 1.00 96.75 172 ASN A N 1
ATOM 1320 C CA . ASN A 1 172 ? -8.001 6.978 13.132 1.00 96.75 172 ASN A CA 1
ATOM 1321 C C . ASN A 1 172 ? -7.054 8.165 12.917 1.00 96.75 172 ASN A C 1
ATOM 1323 O O . ASN A 1 172 ? -6.094 8.355 13.666 1.00 96.75 172 ASN A O 1
ATOM 1327 N N . CYS A 1 173 ? -7.353 8.982 11.911 1.00 95.69 173 CYS A N 1
ATOM 1328 C CA . CYS A 1 173 ? -6.625 10.210 11.606 1.00 95.69 173 CYS A CA 1
ATOM 1329 C C . CYS A 1 173 ? -7.319 11.464 12.168 1.00 95.69 173 CYS A C 1
ATOM 1331 O O . CYS A 1 173 ? -6.697 12.525 12.261 1.00 95.69 173 CYS A O 1
ATOM 1333 N N . ASP A 1 174 ? -8.591 11.353 12.569 1.00 94.50 174 ASP A N 1
ATOM 1334 C CA . ASP A 1 174 ? -9.399 12.482 13.017 1.00 94.50 174 ASP A CA 1
ATOM 1335 C C . ASP A 1 174 ? -9.022 12.922 14.441 1.00 94.50 174 ASP A C 1
ATOM 1337 O O . ASP A 1 174 ? -9.232 12.215 15.431 1.00 94.50 174 ASP A O 1
ATOM 1341 N N . ARG A 1 175 ? -8.500 14.148 14.549 1.00 92.06 175 ARG A N 1
ATOM 1342 C CA . ARG A 1 175 ? -8.113 14.793 15.816 1.00 92.06 175 ARG A CA 1
ATOM 1343 C C . ARG A 1 175 ? -9.317 15.195 16.680 1.00 92.06 175 ARG A C 1
ATOM 1345 O O . ARG A 1 175 ? -9.136 15.593 17.829 1.00 92.06 175 ARG A O 1
ATOM 1352 N N . HIS A 1 176 ? -10.532 15.073 16.153 1.00 93.75 176 HIS A N 1
ATOM 1353 C CA . HIS A 1 176 ? -11.793 15.325 16.847 1.00 93.75 176 HIS A CA 1
ATOM 1354 C C . HIS A 1 176 ? -12.603 14.047 17.101 1.00 93.75 176 HIS A C 1
ATOM 1356 O O . HIS A 1 176 ? -13.729 14.124 17.604 1.00 93.75 176 HIS A O 1
ATOM 1362 N N . ALA A 1 177 ? -12.033 12.871 16.816 1.00 92.62 177 ALA A N 1
ATOM 1363 C CA . ALA A 1 177 ? -12.707 11.599 17.006 1.00 92.62 177 ALA A CA 1
ATOM 1364 C C . ALA A 1 177 ? -13.206 11.394 18.450 1.00 92.62 177 ALA A C 1
ATOM 1366 O O . ALA A 1 177 ? -12.645 11.871 19.443 1.00 92.62 177 ALA A O 1
ATOM 1367 N N . SER A 1 178 ? -14.267 10.596 18.583 1.00 90.75 178 SER A N 1
ATOM 1368 C CA . SER A 1 178 ? -14.867 10.267 19.883 1.00 90.75 178 SER A CA 1
ATOM 1369 C C . SER A 1 178 ? -13.952 9.440 20.793 1.00 90.75 178 SER A C 1
ATOM 1371 O O . SER A 1 178 ? -14.240 9.323 21.983 1.00 90.75 178 SER A O 1
ATOM 1373 N N . GLY A 1 179 ? -12.879 8.856 20.247 1.00 89.25 179 GLY A N 1
ATOM 1374 C CA . GLY A 1 179 ? -11.993 7.924 20.949 1.00 89.25 179 GLY A CA 1
ATOM 1375 C C . GLY A 1 179 ? -12.621 6.552 21.219 1.00 89.25 179 GLY A C 1
ATOM 1376 O O . GLY A 1 179 ? -12.069 5.779 21.990 1.00 89.25 179 GLY A O 1
ATOM 1377 N N . ARG A 1 180 ? -13.798 6.261 20.643 1.00 86.81 180 ARG A N 1
ATOM 1378 C CA . ARG A 1 180 ? -14.529 5.000 20.874 1.00 86.81 180 ARG A CA 1
ATOM 1379 C C . ARG A 1 180 ? -14.435 4.015 19.720 1.00 86.81 180 ARG A C 1
ATOM 1381 O O . ARG A 1 180 ? -14.513 2.817 19.947 1.00 86.81 180 ARG A O 1
ATOM 1388 N N . VAL A 1 181 ? -14.367 4.530 18.496 1.00 89.44 181 VAL A N 1
ATOM 1389 C CA . VAL A 1 181 ? -14.359 3.731 17.271 1.00 89.44 181 VAL A CA 1
ATOM 1390 C C . VAL A 1 181 ? -13.348 4.303 16.290 1.00 89.44 181 VAL A C 1
ATOM 1392 O O . VAL A 1 181 ? -13.278 5.519 16.087 1.00 89.44 181 VAL A O 1
ATOM 1395 N N . SER A 1 182 ? -12.589 3.410 15.680 1.00 92.88 182 SER A N 1
ATOM 1396 C CA . SER A 1 182 ? -11.662 3.697 14.599 1.00 92.88 182 SER A CA 1
ATOM 1397 C C . SER A 1 182 ? -12.385 3.985 13.284 1.00 92.88 182 SER A C 1
ATOM 1399 O O . SER A 1 182 ? -13.552 3.622 13.084 1.00 92.88 182 SER A O 1
ATOM 1401 N N . SER A 1 183 ? -11.687 4.665 12.375 1.00 92.12 183 SER A N 1
ATOM 1402 C CA . SER A 1 183 ? -12.195 4.953 11.035 1.00 92.12 183 SER A CA 1
ATOM 1403 C C . SER A 1 183 ? -12.129 3.694 10.174 1.00 92.12 183 SER A C 1
ATOM 1405 O O . SER A 1 183 ? -11.114 3.002 10.132 1.00 92.12 183 SER A O 1
ATOM 1407 N N . PHE A 1 184 ? -13.219 3.395 9.469 1.00 88.56 184 PHE A N 1
ATOM 1408 C CA . PHE A 1 184 ? -13.348 2.162 8.694 1.00 88.56 184 PHE A CA 1
ATOM 1409 C C . PHE A 1 184 ? -12.317 2.081 7.558 1.00 88.56 184 PHE A C 1
ATOM 1411 O O . PHE A 1 184 ? -11.577 1.107 7.454 1.00 88.56 184 PHE A O 1
ATOM 1418 N N . VAL A 1 185 ? -12.232 3.132 6.738 1.00 84.44 185 VAL A N 1
ATOM 1419 C CA . VAL A 1 185 ? -11.312 3.194 5.589 1.00 84.44 185 VAL A CA 1
ATOM 1420 C C . VAL A 1 185 ? -9.865 3.337 6.057 1.00 84.44 185 VAL A C 1
ATOM 1422 O O . VAL A 1 185 ? -8.987 2.640 5.555 1.00 84.44 185 VAL A O 1
ATOM 1425 N N . GLU A 1 186 ? -9.631 4.161 7.085 1.00 92.31 186 GLU A N 1
ATOM 1426 C CA . GLU A 1 186 ? -8.294 4.350 7.665 1.00 92.31 186 GLU A CA 1
ATOM 1427 C C . GLU A 1 186 ? -7.729 3.049 8.248 1.00 92.31 186 G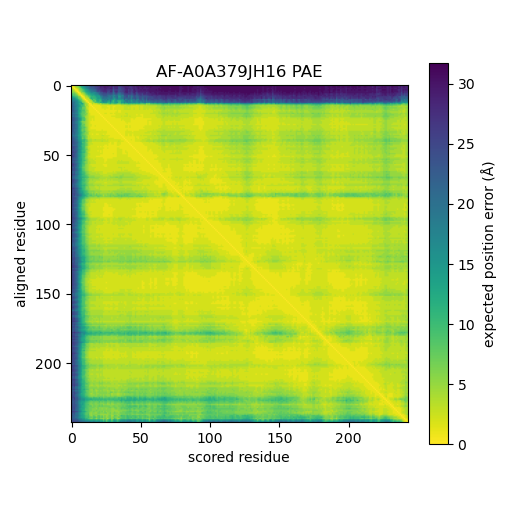LU A C 1
ATOM 1429 O O . GLU A 1 186 ? -6.519 2.914 8.366 1.00 92.31 186 GLU A O 1
ATOM 1434 N N . SER A 1 187 ? -8.593 2.082 8.583 1.00 95.31 187 SER A N 1
ATOM 1435 C CA . SER A 1 187 ? -8.185 0.779 9.111 1.00 95.31 187 SER A CA 1
ATOM 1436 C C . SER A 1 187 ? -7.922 -0.274 8.029 1.00 95.31 187 SER A C 1
ATOM 1438 O O . SER A 1 187 ? -7.144 -1.196 8.260 1.00 95.31 187 SER A O 1
ATOM 1440 N N . LEU A 1 188 ? -8.543 -0.165 6.847 1.00 93.12 188 LEU A N 1
ATOM 1441 C CA . LEU A 1 188 ? -8.476 -1.210 5.811 1.00 93.12 188 LEU A CA 1
ATOM 1442 C C . LEU A 1 188 ? -7.094 -1.259 5.153 1.00 93.12 188 LEU A C 1
ATOM 1444 O O . LEU A 1 188 ? -6.519 -2.326 4.933 1.00 93.12 188 LEU A O 1
ATOM 1448 N N . ILE A 1 189 ? -6.562 -0.080 4.850 1.00 94.62 189 ILE A N 1
ATOM 1449 C CA . ILE A 1 189 ? -5.289 0.099 4.154 1.00 94.62 189 ILE A CA 1
ATOM 1450 C C . ILE A 1 189 ? -4.096 -0.418 4.983 1.00 94.62 189 ILE A C 1
ATOM 1452 O O . ILE A 1 189 ? -3.351 -1.259 4.470 1.00 94.62 189 ILE A O 1
ATOM 1456 N N . PRO A 1 190 ? -3.893 -0.003 6.252 1.00 96.81 190 PRO A N 1
ATOM 1457 C CA . PRO A 1 190 ? -2.803 -0.537 7.068 1.00 96.81 190 PRO A CA 1
ATOM 1458 C C . PRO A 1 190 ? -2.966 -2.031 7.369 1.00 96.81 190 PRO A C 1
ATOM 1460 O O . PRO A 1 190 ? -1.962 -2.742 7.375 1.00 96.81 190 PRO A O 1
ATOM 1463 N N . LEU A 1 191 ? -4.197 -2.545 7.518 1.00 97.44 191 LEU A N 1
ATOM 1464 C CA . LEU A 1 191 ? -4.447 -3.989 7.630 1.00 97.44 191 LEU A CA 1
ATOM 1465 C C . LEU A 1 191 ? -3.861 -4.736 6.426 1.00 97.44 191 LEU A C 1
ATOM 1467 O O . LEU A 1 191 ? -3.114 -5.698 6.597 1.00 97.44 191 LEU A O 1
ATOM 1471 N N . ARG A 1 192 ? -4.145 -4.279 5.201 1.00 96.38 192 ARG A N 1
ATOM 1472 C CA . ARG A 1 192 ? -3.615 -4.894 3.974 1.00 96.38 192 ARG A CA 1
ATOM 1473 C C . ARG A 1 192 ? -2.085 -4.863 3.920 1.00 96.38 192 ARG A C 1
ATOM 1475 O O . ARG A 1 192 ? -1.469 -5.844 3.499 1.00 96.38 192 ARG A O 1
ATOM 1482 N N . ALA A 1 193 ? -1.479 -3.751 4.326 1.00 98.12 193 ALA A N 1
ATOM 1483 C CA . ALA A 1 193 ? -0.030 -3.589 4.341 1.00 98.12 193 ALA A CA 1
ATOM 1484 C C . ALA A 1 193 ? 0.638 -4.544 5.342 1.00 98.12 193 ALA A C 1
ATOM 1486 O O . ALA A 1 193 ? 1.551 -5.281 4.969 1.00 98.12 193 ALA A O 1
ATOM 1487 N N . LEU A 1 194 ? 0.127 -4.594 6.576 1.00 98.62 194 LEU A N 1
ATOM 1488 C CA . LEU A 1 194 ? 0.618 -5.479 7.635 1.00 98.62 194 LEU A CA 1
ATOM 1489 C C . LEU A 1 194 ? 0.380 -6.959 7.310 1.00 98.62 194 LEU A C 1
ATOM 1491 O O . LEU A 1 194 ? 1.217 -7.794 7.638 1.00 98.62 194 LEU A O 1
ATOM 1495 N N . ALA A 1 195 ? -0.704 -7.298 6.605 1.00 98.44 195 ALA A N 1
ATOM 1496 C CA . ALA A 1 195 ? -0.949 -8.665 6.147 1.00 98.44 195 ALA A CA 1
ATOM 1497 C C . ALA A 1 195 ? 0.103 -9.121 5.127 1.00 98.44 195 ALA A C 1
ATOM 1499 O O . ALA A 1 195 ? 0.623 -10.234 5.231 1.00 98.44 195 ALA A O 1
ATOM 1500 N N . LEU A 1 196 ? 0.453 -8.256 4.166 1.00 98.06 196 LEU A N 1
ATOM 1501 C CA . LEU A 1 196 ? 1.529 -8.542 3.217 1.00 98.06 196 LEU A CA 1
ATOM 1502 C C . LEU A 1 196 ? 2.888 -8.612 3.924 1.00 98.06 196 LEU A C 1
ATOM 1504 O O . LEU A 1 196 ? 3.679 -9.502 3.623 1.00 98.06 196 LEU A O 1
ATOM 1508 N N . HIS A 1 197 ? 3.150 -7.710 4.871 1.00 98.62 197 HIS A N 1
ATOM 1509 C CA . HIS A 1 197 ? 4.371 -7.734 5.676 1.00 98.62 197 HIS A CA 1
ATOM 1510 C C . HIS A 1 197 ? 4.510 -9.052 6.446 1.00 98.62 197 HIS A C 1
ATOM 1512 O O . HIS A 1 197 ? 5.502 -9.755 6.260 1.00 98.62 197 HIS A O 1
ATOM 1518 N N . ALA A 1 198 ? 3.485 -9.451 7.204 1.00 98.25 198 ALA A N 1
ATOM 1519 C CA . ALA A 1 198 ? 3.474 -10.697 7.966 1.00 98.25 198 ALA A CA 1
ATOM 1520 C C . ALA A 1 198 ? 3.655 -11.929 7.065 1.00 98.25 198 ALA A C 1
ATOM 1522 O O . ALA A 1 198 ? 4.385 -12.852 7.419 1.00 98.25 198 ALA A O 1
ATOM 1523 N N . GLN A 1 199 ? 3.045 -11.938 5.873 1.00 97.12 199 GLN A N 1
ATOM 1524 C CA . GLN A 1 199 ? 3.230 -13.014 4.895 1.00 97.12 199 GLN A CA 1
ATOM 1525 C C . GLN A 1 199 ? 4.686 -13.128 4.414 1.00 97.12 199 GLN A C 1
ATOM 1527 O O . GLN A 1 199 ? 5.157 -14.232 4.146 1.00 97.12 199 GLN A O 1
ATOM 1532 N N . ARG A 1 200 ? 5.388 -12.000 4.258 1.00 95.75 200 ARG A N 1
ATOM 1533 C CA . ARG A 1 200 ? 6.759 -11.951 3.727 1.00 95.75 200 ARG A CA 1
ATOM 1534 C C . ARG A 1 200 ? 7.819 -12.238 4.784 1.00 95.75 200 ARG A C 1
ATOM 1536 O O . ARG A 1 200 ? 8.830 -12.847 4.459 1.00 95.75 200 ARG A O 1
ATOM 1543 N N . THR A 1 201 ? 7.601 -11.774 6.009 1.00 96.69 201 THR A N 1
ATOM 1544 C CA . THR A 1 201 ? 8.612 -11.788 7.077 1.00 96.69 201 THR A CA 1
ATOM 1545 C C . THR A 1 201 ? 8.354 -12.855 8.135 1.00 96.69 201 THR A C 1
ATOM 1547 O O . THR A 1 201 ? 9.272 -13.228 8.858 1.00 96.69 201 THR A O 1
ATOM 1550 N N . GLY A 1 202 ? 7.114 -13.338 8.258 1.00 96.69 202 GLY A N 1
ATOM 1551 C CA . GLY A 1 202 ? 6.692 -14.191 9.368 1.00 96.69 202 GLY A CA 1
ATOM 1552 C C . GLY A 1 202 ? 6.559 -13.455 10.707 1.00 96.69 202 GLY A C 1
ATOM 1553 O O . GLY A 1 202 ? 6.396 -14.113 11.731 1.00 96.69 202 GLY A O 1
ATOM 1554 N N . ARG A 1 203 ? 6.625 -12.113 10.729 1.00 96.75 203 ARG A N 1
ATOM 1555 C CA . ARG A 1 203 ? 6.593 -11.310 11.962 1.00 96.75 203 ARG A CA 1
ATOM 1556 C C . ARG A 1 203 ? 5.236 -11.428 12.674 1.00 96.75 203 ARG A C 1
ATOM 1558 O O . ARG A 1 203 ? 4.191 -11.093 12.113 1.00 96.75 203 ARG A O 1
ATOM 1565 N N . GLU A 1 204 ? 5.259 -11.900 13.920 1.00 98.00 204 GLU A N 1
ATOM 1566 C CA . GLU A 1 204 ? 4.046 -12.231 14.684 1.00 98.00 204 GLU A CA 1
ATOM 1567 C C . GLU A 1 204 ? 3.218 -11.001 15.072 1.00 98.00 204 GLU A C 1
ATOM 1569 O O . GLU A 1 204 ? 2.004 -11.008 14.896 1.00 98.00 204 GLU A O 1
ATOM 1574 N N . ASP A 1 205 ? 3.847 -9.907 15.505 1.00 97.94 205 ASP A N 1
ATOM 1575 C CA . ASP A 1 205 ? 3.124 -8.690 15.910 1.00 97.94 205 ASP A CA 1
ATOM 1576 C C . ASP A 1 205 ? 2.312 -8.055 14.761 1.00 97.94 205 ASP A C 1
ATOM 1578 O O . ASP A 1 205 ? 1.230 -7.507 14.982 1.00 97.94 205 ASP A O 1
ATOM 1582 N N . SER A 1 206 ? 2.787 -8.193 13.522 1.00 98.31 206 SER A N 1
ATOM 1583 C CA . SER A 1 206 ? 2.108 -7.752 12.308 1.00 98.31 206 SER A CA 1
ATOM 1584 C C . SER A 1 206 ? 0.906 -8.644 12.023 1.00 98.31 206 SER A C 1
ATOM 1586 O O . SER A 1 206 ? -0.171 -8.144 11.702 1.00 98.31 206 SER A O 1
ATOM 1588 N N . ARG A 1 207 ? 1.045 -9.960 12.228 1.00 98.25 207 ARG A N 1
ATOM 1589 C CA . ARG A 1 207 ? -0.073 -10.907 12.147 1.00 98.25 207 ARG A CA 1
ATOM 1590 C C . ARG A 1 207 ? -1.133 -10.614 13.211 1.00 98.25 207 ARG A C 1
ATOM 1592 O O . ARG A 1 207 ? -2.318 -10.568 12.883 1.00 98.25 207 ARG A O 1
ATOM 1599 N N . ASP A 1 208 ? -0.725 -10.363 14.448 1.00 98.44 208 ASP A N 1
ATOM 1600 C CA . ASP A 1 208 ? -1.638 -10.050 15.548 1.00 98.44 208 ASP A CA 1
ATOM 1601 C C . ASP A 1 208 ? -2.375 -8.730 15.313 1.00 98.44 208 ASP A C 1
ATOM 1603 O O . ASP A 1 208 ? -3.584 -8.634 15.540 1.00 98.44 208 ASP A O 1
ATOM 1607 N N . ALA A 1 209 ? -1.671 -7.713 14.810 1.00 98.19 209 ALA A N 1
ATOM 1608 C CA . ALA A 1 209 ? -2.284 -6.449 14.433 1.00 98.19 209 ALA A CA 1
ATOM 1609 C C . ALA A 1 209 ? -3.319 -6.626 13.319 1.00 98.19 209 ALA A C 1
ATOM 1611 O O . ALA A 1 209 ? -4.387 -6.025 13.407 1.00 98.19 209 ALA A O 1
ATOM 1612 N N . VAL A 1 210 ? -3.062 -7.479 12.322 1.00 98.00 210 VAL A N 1
ATOM 1613 C CA . VAL A 1 210 ? -4.036 -7.811 11.265 1.00 98.00 210 VAL A CA 1
ATOM 1614 C C . VAL A 1 210 ? -5.278 -8.485 11.842 1.00 98.00 210 VAL A C 1
ATOM 1616 O O . VAL A 1 210 ? -6.391 -8.119 11.469 1.00 98.00 210 VAL A O 1
ATOM 1619 N N . VAL A 1 211 ? -5.110 -9.434 12.770 1.00 97.69 211 VAL A N 1
ATOM 1620 C CA . VAL A 1 211 ? -6.241 -10.109 13.429 1.00 97.69 211 VAL A CA 1
ATOM 1621 C C . VAL A 1 211 ? -7.097 -9.100 14.192 1.00 97.69 211 VAL A C 1
ATOM 1623 O O . VAL A 1 211 ? -8.309 -9.055 13.981 1.00 97.69 211 VAL A O 1
ATOM 1626 N N . ARG A 1 212 ? -6.481 -8.235 15.010 1.00 97.44 212 ARG A N 1
ATOM 1627 C CA . ARG A 1 212 ? -7.205 -7.163 15.718 1.00 97.44 212 ARG A CA 1
ATOM 1628 C C . ARG A 1 212 ? -7.885 -6.203 14.750 1.00 97.44 212 ARG A C 1
ATOM 1630 O O . ARG A 1 212 ? -9.040 -5.848 14.952 1.00 97.44 212 ARG A O 1
ATOM 1637 N N . ALA A 1 213 ? -7.202 -5.827 13.673 1.00 96.94 213 ALA A N 1
ATOM 1638 C CA . ALA A 1 213 ? -7.745 -4.937 12.659 1.00 96.94 213 ALA A CA 1
ATOM 1639 C C . ALA A 1 213 ? -8.948 -5.523 11.920 1.00 96.94 213 ALA A C 1
ATOM 1641 O O . ALA A 1 213 ? -9.706 -4.752 11.348 1.00 96.94 213 ALA A O 1
ATOM 1642 N N . GLY A 1 214 ? -9.164 -6.842 11.951 1.00 96.12 214 GLY A N 1
ATOM 1643 C CA . GLY A 1 214 ? -10.379 -7.474 11.440 1.00 96.12 214 GLY A CA 1
ATOM 1644 C C . GLY A 1 214 ? -11.633 -7.162 12.266 1.00 96.12 214 GLY A C 1
ATOM 1645 O O . GLY A 1 214 ? -12.728 -7.094 11.704 1.00 96.12 214 GLY A O 1
ATOM 1646 N N . GLU A 1 215 ? -11.494 -6.915 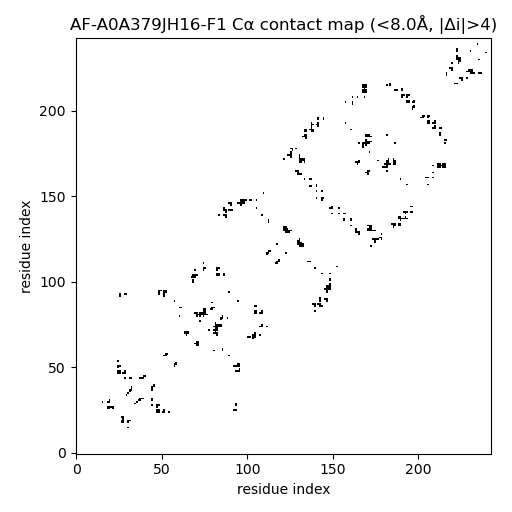13.571 1.00 93.56 215 GLU A N 1
ATOM 1647 C CA . GLU A 1 215 ? -12.621 -6.754 14.501 1.00 93.56 215 GLU A CA 1
ATOM 1648 C C . GLU A 1 215 ? -13.549 -5.580 14.133 1.00 93.56 215 GLU A C 1
ATOM 1650 O O . GLU A 1 215 ? -14.770 -5.782 14.060 1.00 93.56 215 GLU A O 1
ATOM 1655 N N . PRO A 1 216 ? -13.046 -4.373 13.788 1.00 92.31 216 PRO A N 1
ATOM 1656 C CA . PRO A 1 216 ? -13.898 -3.296 13.313 1.00 92.31 216 PRO A CA 1
ATOM 1657 C C . PRO A 1 216 ? -14.742 -3.702 12.105 1.00 92.31 216 PRO A C 1
ATOM 1659 O O . PRO A 1 216 ? -15.924 -3.376 12.074 1.00 92.31 216 PRO A O 1
ATOM 1662 N N . PHE A 1 217 ? -14.190 -4.440 11.139 1.00 93.31 217 PHE A N 1
ATOM 1663 C CA . PHE A 1 217 ? -14.914 -4.854 9.933 1.00 93.31 217 PHE A CA 1
ATOM 1664 C C . PHE A 1 217 ? -15.962 -5.926 10.232 1.00 93.31 217 PHE A C 1
ATOM 1666 O O . PHE A 1 217 ? -17.106 -5.817 9.783 1.00 93.31 217 PHE A O 1
ATOM 1673 N N . LEU A 1 218 ? -15.592 -6.951 11.000 1.00 93.56 218 LEU A N 1
ATOM 1674 C CA . LEU A 1 218 ? -16.450 -8.103 11.280 1.00 93.56 218 LEU A CA 1
ATOM 1675 C C . LEU A 1 218 ? -17.619 -7.742 12.200 1.00 93.56 218 LEU A C 1
ATOM 1677 O O . LEU A 1 218 ? -18.757 -8.104 11.897 1.00 93.56 218 LEU A O 1
ATOM 1681 N N . SER A 1 219 ? -17.383 -6.929 13.236 1.00 91.06 219 SER A N 1
ATOM 1682 C CA . SER A 1 219 ? -18.444 -6.383 14.104 1.00 91.06 219 SER A CA 1
ATOM 1683 C C . SER A 1 219 ? -19.490 -5.557 13.339 1.00 91.06 219 SER A C 1
ATOM 1685 O O . SER A 1 219 ? -20.629 -5.404 13.776 1.00 91.06 219 SER A O 1
ATOM 1687 N N . ARG A 1 220 ? -19.119 -5.049 12.159 1.00 91.56 220 ARG A N 1
ATOM 1688 C CA . ARG A 1 220 ? -19.959 -4.271 11.239 1.00 91.56 220 ARG A CA 1
ATOM 1689 C C . ARG A 1 220 ? -20.546 -5.108 10.102 1.00 91.56 220 ARG A C 1
ATOM 1691 O O . ARG A 1 220 ? -21.159 -4.545 9.200 1.00 91.56 220 ARG A O 1
ATOM 1698 N N . GLN A 1 221 ? -20.336 -6.427 10.083 1.00 92.56 221 GLN A N 1
ATOM 1699 C CA . GLN A 1 221 ? -20.653 -7.281 8.929 1.00 92.56 221 GLN A CA 1
ATOM 1700 C C . GLN A 1 221 ? -20.166 -6.660 7.605 1.00 92.56 221 GLN A C 1
ATOM 1702 O O . GLN A 1 221 ? -20.877 -6.675 6.606 1.00 92.56 221 GLN A O 1
ATOM 1707 N N . LEU A 1 222 ? -18.976 -6.049 7.622 1.00 91.38 222 LEU A N 1
ATOM 1708 C CA . LEU A 1 222 ? -18.309 -5.340 6.521 1.00 91.38 222 LEU A CA 1
ATOM 1709 C C . LEU A 1 222 ? -18.964 -4.038 6.020 1.00 91.38 222 LEU A C 1
ATOM 1711 O O . LEU A 1 222 ? -18.270 -3.224 5.423 1.00 91.38 222 LEU A O 1
ATOM 1715 N N . PHE A 1 223 ? -20.260 -3.800 6.226 1.00 91.94 223 PHE A N 1
ATOM 1716 C CA . PHE A 1 223 ? -20.936 -2.636 5.623 1.00 91.94 223 PHE A CA 1
ATOM 1717 C C . PHE A 1 223 ? -22.028 -1.991 6.484 1.00 91.94 223 PHE A C 1
ATOM 1719 O O . PHE A 1 223 ? -22.647 -1.009 6.058 1.00 91.94 223 PHE A O 1
ATOM 1726 N N . ARG A 1 224 ? -22.297 -2.523 7.679 1.00 92.31 224 ARG A N 1
ATOM 1727 C CA . ARG A 1 224 ? -23.373 -2.077 8.569 1.00 92.31 224 ARG A CA 1
ATOM 1728 C C . ARG A 1 224 ? -22.861 -1.249 9.734 1.00 92.31 224 ARG A C 1
ATOM 1730 O O . ARG A 1 224 ? -21.797 -1.502 10.285 1.00 92.31 224 ARG A O 1
ATOM 1737 N N . ARG A 1 225 ? -23.656 -0.281 10.173 1.00 89.88 225 ARG A N 1
ATOM 1738 C CA . ARG A 1 225 ? -23.432 0.462 11.417 1.00 89.88 225 ARG A CA 1
ATOM 1739 C C . ARG A 1 225 ? -23.653 -0.451 12.621 1.00 89.88 225 ARG A C 1
ATOM 1741 O O . ARG A 1 225 ? -24.594 -1.234 12.634 1.00 89.88 225 ARG A O 1
ATOM 1748 N N . ILE A 1 226 ? -22.829 -0.289 13.658 1.00 86.31 226 ILE A N 1
ATOM 1749 C CA . ILE A 1 226 ? -22.977 -1.035 14.921 1.00 86.31 226 ILE A CA 1
ATOM 1750 C C . ILE A 1 226 ? -24.288 -0.668 15.629 1.00 86.31 226 ILE A C 1
ATOM 1752 O O . ILE A 1 226 ? -24.956 -1.537 16.172 1.00 86.31 226 ILE A O 1
ATOM 1756 N N . GLY A 1 227 ? -24.650 0.620 15.637 1.00 87.00 227 GLY A N 1
ATOM 1757 C CA . GLY A 1 227 ? -25.750 1.115 16.469 1.00 87.00 227 GLY A CA 1
ATOM 1758 C C . GLY A 1 227 ? -27.139 0.637 16.043 1.00 87.00 227 GLY A C 1
ATOM 1759 O O . GLY A 1 227 ? -27.958 0.340 16.903 1.00 87.00 227 GLY A O 1
ATOM 1760 N N . ASP A 1 228 ? -27.407 0.570 14.737 1.00 91.81 228 ASP A N 1
ATOM 1761 C CA . ASP A 1 228 ? -28.746 0.290 14.194 1.00 91.81 228 ASP A CA 1
ATOM 1762 C C . ASP A 1 228 ? -28.767 -0.792 13.097 1.00 91.81 228 ASP A C 1
ATOM 1764 O O . ASP A 1 228 ? -29.827 -1.117 12.566 1.00 91.81 228 ASP A O 1
ATOM 1768 N N . GLY A 1 229 ? -27.611 -1.355 12.725 1.00 92.31 229 GLY A N 1
ATOM 1769 C CA . GLY A 1 229 ? -27.503 -2.387 11.689 1.00 92.31 229 GLY A CA 1
ATOM 1770 C C . GLY A 1 229 ? -27.772 -1.908 10.256 1.00 92.31 229 GLY A C 1
ATOM 1771 O O . GLY A 1 229 ? -27.769 -2.726 9.325 1.00 92.31 229 GLY A O 1
ATOM 1772 N N . THR A 1 230 ? -27.991 -0.609 10.037 1.00 95.25 230 THR A N 1
ATOM 1773 C CA . THR A 1 230 ? -28.230 -0.041 8.704 1.00 95.25 230 THR A CA 1
ATOM 1774 C C . THR A 1 230 ? -26.939 0.045 7.892 1.00 95.25 230 THR A C 1
ATOM 1776 O O . THR A 1 230 ? -25.835 -0.012 8.434 1.00 95.25 230 THR A O 1
ATOM 1779 N N . VAL A 1 231 ? -27.053 0.174 6.568 1.00 94.44 231 VAL A N 1
ATOM 1780 C CA . VAL A 1 231 ? -25.888 0.348 5.685 1.00 94.44 231 VAL A CA 1
ATOM 1781 C C . VAL A 1 231 ? -25.167 1.658 6.023 1.00 94.44 231 VAL A C 1
ATOM 1783 O O . VAL A 1 231 ? -25.790 2.714 6.120 1.00 94.44 231 VAL A O 1
ATOM 1786 N N . MET A 1 232 ? -23.840 1.610 6.168 1.00 89.38 232 MET A N 1
ATOM 1787 C CA . MET A 1 232 ? -23.026 2.780 6.519 1.00 89.38 232 MET A CA 1
ATOM 1788 C C . MET A 1 232 ? -23.139 3.913 5.509 1.00 89.38 232 MET A C 1
ATOM 1790 O O . MET A 1 232 ? -23.382 5.061 5.884 1.00 89.38 232 MET A O 1
ATOM 1794 N N . ALA A 1 233 ? -22.956 3.579 4.237 1.00 90.00 233 ALA A N 1
ATOM 1795 C CA . ALA A 1 233 ? -23.100 4.483 3.112 1.00 90.00 233 ALA A CA 1
ATOM 1796 C C . ALA A 1 233 ? -23.461 3.678 1.862 1.00 90.00 233 ALA A C 1
ATOM 1798 O O . ALA A 1 233 ? -23.057 2.526 1.714 1.00 90.00 233 ALA A O 1
ATOM 1799 N N . LYS A 1 234 ? -24.201 4.293 0.935 1.00 90.38 234 LYS A N 1
ATOM 1800 C CA . LYS A 1 234 ? -24.666 3.633 -0.297 1.00 90.38 234 LYS A CA 1
ATOM 1801 C C . LYS A 1 234 ? -23.521 3.043 -1.133 1.00 90.38 234 LYS A C 1
ATOM 1803 O O . LYS A 1 234 ? -23.714 2.018 -1.775 1.00 90.38 234 LYS A O 1
ATOM 1808 N N . SER A 1 235 ? -22.337 3.652 -1.097 1.00 88.25 235 SER A N 1
ATOM 1809 C CA . SER A 1 235 ? -21.147 3.154 -1.796 1.00 88.25 235 SER A CA 1
ATOM 1810 C C . SER A 1 235 ? -20.713 1.754 -1.344 1.00 88.25 235 SER A C 1
ATOM 1812 O O . SER A 1 235 ? -20.168 1.008 -2.147 1.00 88.25 235 SER A O 1
ATOM 1814 N N . PHE A 1 236 ? -21.007 1.349 -0.105 1.00 87.69 236 PHE A N 1
ATOM 1815 C CA . PHE A 1 236 ? -20.609 0.039 0.429 1.00 87.69 236 PHE A CA 1
ATOM 1816 C C . PHE A 1 236 ? -21.379 -1.140 -0.179 1.00 87.69 236 PHE A C 1
ATOM 1818 O O . PHE A 1 236 ? -20.964 -2.283 -0.029 1.00 87.69 236 PHE A O 1
ATOM 1825 N N . VAL A 1 237 ? -22.499 -0.878 -0.858 1.00 90.62 237 VAL A N 1
ATOM 1826 C CA . VAL A 1 237 ? -23.281 -1.900 -1.577 1.00 90.62 237 VAL A CA 1
ATOM 1827 C C . VAL A 1 237 ? -23.118 -1.783 -3.094 1.00 90.62 237 VAL A C 1
ATOM 1829 O O . VAL A 1 237 ? -23.907 -2.338 -3.856 1.00 90.62 237 VAL A O 1
ATOM 1832 N N . GLN A 1 238 ? -22.104 -1.040 -3.543 1.00 90.69 238 GLN A N 1
ATOM 1833 C CA . GLN A 1 238 ? -21.745 -0.886 -4.946 1.00 90.69 238 GLN A CA 1
ATOM 1834 C C . GLN A 1 238 ? -20.382 -1.527 -5.210 1.00 90.69 238 GLN A C 1
ATOM 1836 O O . GLN A 1 238 ? -19.454 -1.411 -4.406 1.00 90.69 238 GLN A O 1
ATOM 1841 N N . LEU A 1 239 ? -20.254 -2.180 -6.367 1.00 86.12 239 LEU A N 1
ATOM 1842 C CA . LEU A 1 239 ? -18.959 -2.646 -6.851 1.00 86.12 239 LEU A CA 1
ATOM 1843 C C . LEU A 1 239 ? -18.084 -1.428 -7.158 1.00 86.12 239 LEU A C 1
ATOM 1845 O O . LEU A 1 239 ? -18.463 -0.580 -7.964 1.00 86.12 239 LEU A O 1
ATOM 1849 N N . HIS A 1 240 ? -16.923 -1.349 -6.517 1.00 79.75 240 HIS A N 1
ATOM 1850 C CA . HIS A 1 240 ? -15.933 -0.307 -6.751 1.00 79.75 240 HIS A CA 1
ATOM 1851 C C . HIS A 1 240 ? -14.527 -0.906 -6.700 1.00 79.75 240 HIS A C 1
ATOM 1853 O O . HIS A 1 240 ? -14.290 -1.925 -6.051 1.00 79.75 240 HIS A O 1
ATOM 1859 N N . PHE A 1 241 ? -13.609 -0.288 -7.437 1.00 74.69 241 PHE A N 1
ATOM 1860 C CA . PHE A 1 241 ? -12.199 -0.641 -7.447 1.00 74.69 241 PHE A CA 1
ATOM 1861 C C . PHE A 1 241 ? -11.356 0.615 -7.744 1.00 74.69 241 PHE A C 1
ATOM 1863 O O . PHE A 1 241 ? -11.720 1.355 -8.664 1.00 74.69 241 PHE A O 1
ATOM 1870 N N . PRO A 1 242 ? -10.221 0.832 -7.054 1.00 65.06 242 PRO A N 1
ATOM 1871 C CA . PRO A 1 242 ? -9.810 0.160 -5.816 1.00 65.06 242 PRO A CA 1
ATOM 1872 C C . PRO A 1 242 ? -10.764 0.486 -4.654 1.00 65.06 242 PRO A C 1
ATOM 1874 O O . PRO A 1 242 ? -11.522 1.453 -4.729 1.00 65.06 242 PRO A O 1
ATOM 1877 N N . CYS A 1 243 ? -10.773 -0.375 -3.638 1.00 55.03 243 CYS A N 1
ATOM 1878 C CA . CYS A 1 243 ? -11.503 -0.178 -2.387 1.00 55.03 243 CYS A CA 1
ATOM 1879 C C . CYS A 1 243 ? -10.667 0.553 -1.336 1.00 55.03 243 CYS A C 1
ATOM 1881 O O . CYS A 1 243 ? -9.423 0.409 -1.368 1.00 55.03 243 CYS A O 1
#

Mean predicted aligned error: 5.13 Å

Foldseek 3Di:
DDDDDDPVPVVVVVVLVVQCVDPQLLSVLCSCCVVVVHDCPDPSNVVSLVVLCVDPVLCVQQVQQDPVLAHPDQQPVPASNHLLNSLLVCLSSQHAAPPCSSLNSLCRLLVVCVDPVVCVPAWDDAPNAIAGLLLSLLSSLQSCLSRVNDDPCSVVSVVVSLRRQAPQLAHHRDNHDPSPDHDLVSLPRNLNSLVSVCVVPVDVSSVVSNVSSCRNCVCQVNAADNPPRHGPDPCSVDDDPPD

pLDDT: mean 93.1, std 11.63, range [33.94, 98.81]

Organism: NCBI:txid1823